Protein AF-A0A0J9S3D3-F1 (afdb_monomer)

Radius of gyration: 35.89 Å; Cα contacts (8 Å, |Δi|>4): 180; chains: 1; bounding box: 110×37×94 Å

InterPro domains:
  IPR008780 Plasmodium vivax Vir [PF05795] (4-243)

Sequence (245 aa):
MGFLQEIKDLFDFYEDFNEMKKEIVDDTYNSCFKYVDYLKQRIPVYYAWRDSCKVDDFACKRYIDDYMKYRPAGIVSELSYISVILTYPGNPCYSSVYDVFIDAKVQPKRNDDIYRRKMEKLAKENPRGNLLLTDMGDGLRESEFFIPGDHDVYWYRKGWGIYNRITHNITLPMLGIAGVFLILYAFYKFTPLGKMFKHTRAKVRRRIQPNINYDDIVLLYGSEESLASSSVDSSYNLSYASSLS

Foldseek 3Di:
DFPVVLVVLQVVLVVCQVVLLVVCQVPVQVSLVVCLVSLLPRLLSLQQEVVQLVDCVFPNVVVDPCSVVSNPVVSVVSHDLVVCLVCVVVGPSVVSSLVSNLVSQFAWHDTPVLVVVVLVVCCVVPVPDPSRPDDSRPPLCVDPNGDGGDPPSVVSCVVVVVSVCCSPPPPVVVVVVVVVVVVVVCCLPPPVVVLVVLLVVLVVVVVVDVDHDPVSVCSPPPDPPPDDDDDDDDDDDDDDDDDDD

Structure (mmCIF, N/CA/C/O backbone):
data_AF-A0A0J9S3D3-F1
#
_entry.id   AF-A0A0J9S3D3-F1
#
loop_
_atom_site.group_PDB
_atom_site.id
_atom_site.type_symbol
_atom_site.label_atom_id
_atom_site.label_alt_id
_atom_site.label_comp_id
_atom_site.label_asym_id
_atom_site.label_entity_id
_atom_site.label_seq_id
_atom_site.pdbx_PDB_ins_code
_atom_site.Cartn_x
_atom_site.Cartn_y
_atom_site.Cartn_z
_atom_site.occupancy
_atom_site.B_iso_or_equiv
_atom_site.auth_seq_id
_atom_site.auth_comp_id
_atom_site.auth_asym_id
_atom_site.auth_atom_id
_atom_site.pdbx_PDB_model_num
ATOM 1 N N . MET A 1 1 ? 18.277 2.544 -8.294 1.00 60.19 1 MET A N 1
ATOM 2 C CA . MET A 1 1 ? 18.064 1.158 -8.778 1.00 60.19 1 MET A CA 1
ATOM 3 C C . MET A 1 1 ? 18.177 1.119 -10.302 1.00 60.19 1 MET A C 1
ATOM 5 O O . MET A 1 1 ? 17.851 2.102 -10.958 1.00 60.19 1 MET A O 1
ATOM 9 N N . GLY A 1 2 ? 18.663 0.013 -10.878 1.00 72.81 2 GLY A N 1
ATOM 10 C CA . GLY A 1 2 ? 18.706 -0.174 -12.337 1.00 72.81 2 GLY A CA 1
ATOM 11 C C . GLY A 1 2 ? 17.395 -0.751 -12.889 1.00 72.81 2 GLY A C 1
ATOM 12 O O . GLY A 1 2 ? 16.669 -1.428 -12.169 1.00 72.81 2 GLY A O 1
ATOM 13 N N . PHE A 1 3 ? 17.104 -0.541 -14.177 1.00 79.06 3 PHE A N 1
ATOM 14 C CA . PHE A 1 3 ? 15.847 -0.966 -14.825 1.00 79.06 3 PHE A CA 1
ATOM 15 C C . PHE A 1 3 ? 15.508 -2.449 -14.655 1.00 79.06 3 PHE A C 1
ATOM 17 O O . PHE A 1 3 ? 14.391 -2.779 -14.273 1.00 79.06 3 PHE A O 1
ATOM 24 N N . LEU A 1 4 ? 16.469 -3.345 -14.908 1.00 81.69 4 LEU A N 1
ATOM 25 C CA . LEU A 1 4 ? 16.239 -4.788 -14.781 1.00 81.69 4 LEU A CA 1
ATOM 26 C C . LEU A 1 4 ? 15.848 -5.174 -13.353 1.00 81.69 4 LEU A C 1
ATOM 28 O O . LEU A 1 4 ? 15.007 -6.049 -13.169 1.00 81.69 4 LEU A O 1
ATOM 32 N N . GLN A 1 5 ? 16.432 -4.498 -12.360 1.00 86.69 5 GLN A N 1
ATOM 33 C CA . GLN A 1 5 ? 16.084 -4.716 -10.964 1.00 86.69 5 GLN A CA 1
ATOM 34 C C . GLN A 1 5 ? 14.649 -4.267 -10.695 1.00 86.69 5 GLN A C 1
ATOM 36 O O . GLN A 1 5 ? 13.895 -5.020 -10.106 1.00 86.69 5 GLN A O 1
ATOM 41 N N . GLU A 1 6 ? 14.233 -3.101 -11.184 1.00 86.88 6 GLU A N 1
ATOM 42 C CA . GLU A 1 6 ? 12.869 -2.604 -10.961 1.00 86.88 6 GLU A CA 1
ATOM 43 C C . GLU A 1 6 ? 11.798 -3.452 -11.647 1.00 86.88 6 GLU A C 1
ATOM 45 O O . GLU A 1 6 ? 10.743 -3.694 -11.071 1.00 86.88 6 GLU A O 1
ATOM 50 N N . ILE A 1 7 ? 12.060 -3.927 -12.866 1.00 86.62 7 ILE A N 1
ATOM 51 C CA . ILE A 1 7 ? 11.143 -4.837 -13.561 1.00 86.62 7 ILE A CA 1
ATOM 52 C C . ILE A 1 7 ? 11.060 -6.178 -12.830 1.00 86.62 7 ILE A C 1
ATOM 54 O O . ILE A 1 7 ? 9.963 -6.704 -12.653 1.00 86.62 7 ILE A O 1
ATOM 58 N N . LYS A 1 8 ? 12.195 -6.709 -12.360 1.00 89.88 8 LYS A N 1
ATOM 59 C CA . LYS A 1 8 ? 12.202 -7.901 -11.508 1.00 89.88 8 LYS A CA 1
ATOM 60 C C . LYS A 1 8 ? 11.382 -7.663 -10.241 1.00 89.88 8 LYS A C 1
ATOM 62 O O . LYS A 1 8 ? 10.492 -8.441 -9.939 1.00 89.88 8 LYS A O 1
ATOM 67 N N . ASP A 1 9 ? 11.633 -6.559 -9.550 1.00 91.62 9 ASP A N 1
ATOM 68 C CA . ASP A 1 9 ? 10.950 -6.191 -8.314 1.00 91.62 9 ASP A CA 1
ATOM 69 C C . ASP A 1 9 ? 9.434 -6.045 -8.511 1.00 91.62 9 ASP A C 1
ATOM 71 O O . ASP A 1 9 ? 8.659 -6.385 -7.618 1.00 91.62 9 ASP A O 1
ATOM 75 N N . LEU A 1 10 ? 9.009 -5.560 -9.681 1.00 91.62 10 LEU A N 1
ATOM 76 C CA . LEU A 1 10 ? 7.605 -5.481 -10.072 1.00 91.62 10 LEU A CA 1
ATOM 77 C C . LEU A 1 10 ? 6.983 -6.869 -10.265 1.00 91.62 10 LEU A C 1
ATOM 79 O O . LEU A 1 10 ? 5.864 -7.098 -9.811 1.00 91.62 10 LEU A O 1
ATOM 83 N N . PHE A 1 11 ? 7.679 -7.782 -10.944 1.00 91.12 11 PHE A N 1
ATOM 84 C CA . PHE A 1 11 ? 7.177 -9.138 -11.167 1.00 91.12 11 PHE A CA 1
ATOM 85 C C . PHE A 1 11 ? 7.168 -9.972 -9.888 1.00 91.12 11 PHE A C 1
ATOM 87 O O . PHE A 1 11 ? 6.136 -10.573 -9.600 1.00 91.12 11 PHE A O 1
ATOM 94 N N . ASP A 1 12 ? 8.236 -9.912 -9.087 1.00 93.44 12 ASP A N 1
ATOM 95 C CA . ASP A 1 12 ? 8.291 -10.518 -7.751 1.00 93.44 12 ASP A CA 1
ATOM 96 C C . ASP A 1 12 ? 7.095 -10.025 -6.910 1.00 93.44 12 ASP A C 1
ATOM 98 O O . ASP A 1 12 ? 6.395 -10.806 -6.273 1.00 93.44 12 ASP A O 1
ATOM 102 N N . PHE A 1 13 ? 6.787 -8.722 -6.974 1.00 94.19 13 PHE A N 1
ATOM 103 C CA . PHE A 1 13 ? 5.630 -8.162 -6.277 1.00 94.19 13 PHE A CA 1
ATOM 104 C C . PHE A 1 13 ? 4.299 -8.761 -6.740 1.00 94.19 13 PHE A C 1
ATOM 106 O O . PHE A 1 13 ? 3.437 -9.028 -5.906 1.00 94.19 13 PHE A O 1
ATOM 113 N N . TYR A 1 14 ? 4.101 -8.967 -8.044 1.00 93.06 14 TYR A N 1
ATOM 114 C CA . TYR A 1 14 ? 2.875 -9.580 -8.562 1.00 93.06 14 TYR A CA 1
ATOM 115 C C . TYR A 1 14 ? 2.738 -11.055 -8.187 1.00 93.06 14 TYR A C 1
ATOM 117 O O . TYR A 1 14 ? 1.621 -11.507 -7.921 1.00 93.06 14 TYR A O 1
ATOM 125 N N . GLU A 1 15 ? 3.846 -11.787 -8.154 1.00 93.56 15 GLU A N 1
ATOM 126 C CA . GLU A 1 15 ? 3.886 -13.187 -7.734 1.00 93.56 15 GLU A CA 1
ATOM 127 C C . GLU A 1 15 ? 3.505 -13.324 -6.254 1.00 93.56 15 GLU A C 1
ATOM 129 O O . GLU A 1 15 ? 2.530 -14.006 -5.922 1.00 93.56 15 GLU A O 1
ATOM 134 N N . ASP A 1 16 ? 4.177 -12.569 -5.386 1.00 94.94 16 ASP A N 1
ATOM 135 C CA . ASP A 1 16 ? 4.003 -12.641 -3.932 1.00 94.94 16 ASP A CA 1
ATOM 136 C C . ASP A 1 16 ? 2.678 -12.019 -3.451 1.00 94.94 16 ASP A C 1
ATOM 138 O O . ASP A 1 16 ? 2.228 -12.270 -2.327 1.00 94.94 16 ASP A O 1
ATOM 142 N N . PHE A 1 17 ? 2.031 -11.179 -4.272 1.00 94.38 17 PHE A N 1
ATOM 143 C CA . PHE A 1 17 ? 0.938 -10.306 -3.835 1.00 94.38 17 PHE A CA 1
ATOM 144 C C . PHE A 1 17 ? -0.208 -11.045 -3.150 1.00 94.38 17 PHE A C 1
ATOM 146 O O . PHE A 1 17 ? -0.710 -10.581 -2.130 1.00 94.38 17 PHE A O 1
ATOM 153 N N . ASN A 1 18 ? -0.670 -12.160 -3.725 1.00 93.81 18 ASN A N 1
ATOM 154 C CA . ASN A 1 18 ? -1.859 -12.849 -3.217 1.00 93.81 18 ASN A CA 1
ATOM 155 C C . ASN A 1 18 ? -1.583 -13.528 -1.871 1.00 93.81 18 ASN A C 1
ATOM 157 O O . ASN A 1 18 ? -2.442 -13.497 -0.990 1.00 93.81 18 ASN A O 1
ATOM 161 N N . GLU A 1 19 ? -0.396 -14.113 -1.712 1.00 95.25 19 GLU A N 1
ATOM 162 C CA . GLU A 1 19 ? 0.034 -14.738 -0.462 1.00 95.25 19 GLU A CA 1
ATOM 163 C C . GLU A 1 19 ? 0.243 -13.678 0.619 1.00 95.25 19 GLU A C 1
ATOM 165 O O . GLU A 1 19 ? -0.396 -13.735 1.669 1.00 95.25 19 GLU A O 1
ATOM 170 N N . MET A 1 20 ? 1.018 -12.635 0.311 1.00 94.94 20 MET A N 1
ATOM 171 C CA . MET A 1 20 ? 1.231 -11.498 1.206 1.00 94.94 20 MET A CA 1
ATOM 172 C C . MET A 1 20 ? -0.098 -10.851 1.620 1.00 94.94 20 MET A C 1
ATOM 174 O O . MET A 1 20 ? -0.323 -10.578 2.797 1.00 94.94 20 MET A O 1
ATOM 178 N N . LYS A 1 21 ? -1.006 -10.610 0.666 1.00 94.31 21 LYS A N 1
ATOM 179 C CA . LYS A 1 21 ? -2.331 -10.038 0.935 1.00 94.31 21 LYS A CA 1
ATOM 180 C C . LYS A 1 21 ? -3.114 -10.900 1.919 1.00 94.31 21 LYS A C 1
ATOM 182 O O . LYS A 1 21 ? -3.694 -10.352 2.852 1.00 94.31 21 LYS A O 1
ATOM 187 N N . LYS A 1 22 ? -3.136 -12.218 1.712 1.00 94.88 22 LYS A N 1
ATOM 188 C CA . LYS A 1 22 ? -3.826 -13.155 2.601 1.00 94.88 22 LYS A CA 1
ATOM 189 C C . LYS A 1 22 ? -3.270 -13.064 4.021 1.00 94.88 22 LYS A C 1
ATOM 191 O O . LYS A 1 22 ? -4.037 -12.855 4.951 1.00 94.88 22 LYS A O 1
ATOM 196 N N . GLU A 1 23 ? -1.950 -13.115 4.181 1.00 95.06 23 GLU A N 1
ATOM 197 C CA . GLU A 1 23 ? -1.320 -13.005 5.501 1.00 95.06 23 GLU A CA 1
ATOM 198 C C . GLU A 1 23 ? -1.572 -11.652 6.189 1.00 95.06 23 GLU A C 1
ATOM 200 O O . GLU A 1 23 ? -1.763 -11.588 7.405 1.00 95.06 23 GLU A O 1
ATOM 205 N N . ILE A 1 24 ? -1.587 -10.552 5.430 1.00 92.31 24 ILE A N 1
ATOM 206 C CA . ILE A 1 24 ? -1.889 -9.213 5.961 1.00 92.31 24 ILE A CA 1
ATOM 207 C C . ILE A 1 24 ? -3.345 -9.112 6.432 1.00 92.31 24 ILE A C 1
ATOM 209 O O . ILE A 1 24 ? -3.621 -8.448 7.435 1.00 92.31 24 ILE A O 1
ATOM 213 N N . VAL A 1 25 ? -4.280 -9.736 5.716 1.00 91.31 25 VAL A N 1
ATOM 214 C CA . VAL A 1 25 ? -5.696 -9.763 6.104 1.00 91.31 25 VAL A CA 1
ATOM 215 C C . VAL A 1 25 ? -5.910 -10.660 7.326 1.00 91.31 25 VAL A C 1
ATOM 217 O O . VAL A 1 25 ? -6.649 -10.267 8.228 1.00 91.31 25 VAL A O 1
ATOM 220 N N . ASP A 1 26 ? -5.230 -11.806 7.387 1.00 93.38 26 ASP A N 1
ATOM 221 C CA . ASP A 1 26 ? -5.351 -12.772 8.484 1.00 93.38 26 ASP A CA 1
ATOM 222 C C . ASP A 1 26 ? -4.763 -12.232 9.805 1.00 93.38 26 ASP A C 1
ATOM 224 O O . ASP A 1 26 ? -5.399 -12.342 10.855 1.00 93.38 26 ASP A O 1
ATOM 228 N N . ASP A 1 27 ? -3.581 -11.604 9.767 1.00 91.44 27 ASP A N 1
ATOM 229 C CA . ASP A 1 27 ? -2.927 -11.001 10.939 1.00 91.44 27 ASP A CA 1
ATOM 230 C C . ASP A 1 27 ? -2.258 -9.667 10.590 1.00 91.44 27 ASP A C 1
ATOM 232 O O . ASP A 1 27 ? -1.045 -9.555 10.413 1.00 91.44 27 ASP A O 1
ATOM 236 N N . THR A 1 28 ? -3.061 -8.607 10.515 1.00 88.75 28 THR A N 1
ATOM 237 C CA . THR A 1 28 ? -2.576 -7.275 10.124 1.00 88.75 28 THR A CA 1
ATOM 238 C C . THR A 1 28 ? -1.475 -6.733 11.037 1.00 88.75 28 THR A C 1
ATOM 240 O O . THR A 1 28 ? -0.590 -6.014 10.565 1.00 88.75 28 THR A O 1
ATOM 243 N N . TYR A 1 29 ? -1.501 -7.067 12.330 1.00 87.69 29 TYR A N 1
ATOM 244 C CA . TYR A 1 29 ? -0.554 -6.524 13.300 1.00 87.69 29 TYR A CA 1
ATOM 245 C C . TYR A 1 29 ? 0.851 -7.084 13.080 1.00 87.69 29 TYR A C 1
ATOM 247 O O . TYR A 1 29 ? 1.790 -6.310 12.871 1.00 87.69 29 TYR A O 1
ATOM 255 N N . ASN A 1 30 ? 0.997 -8.413 13.083 1.00 90.62 30 ASN A N 1
ATOM 256 C CA . ASN A 1 30 ? 2.304 -9.050 12.907 1.00 90.62 30 ASN A CA 1
ATOM 257 C C . ASN A 1 30 ? 2.787 -8.943 11.459 1.00 90.62 30 ASN A C 1
ATOM 259 O O . ASN A 1 30 ? 3.967 -8.667 11.219 1.00 90.62 30 ASN A O 1
ATOM 263 N N . SER A 1 31 ? 1.877 -9.070 10.491 1.00 92.38 31 SER A N 1
ATOM 264 C CA . SER A 1 31 ? 2.213 -8.955 9.071 1.00 92.38 31 SER A CA 1
ATOM 265 C C . SER A 1 31 ? 2.733 -7.569 8.708 1.00 92.38 31 SER A C 1
ATOM 267 O O . SER A 1 31 ? 3.586 -7.462 7.830 1.00 92.38 31 SER A O 1
ATOM 269 N N . CYS A 1 32 ? 2.315 -6.506 9.406 1.00 90.88 32 CYS A N 1
ATOM 270 C CA . CYS A 1 32 ? 2.909 -5.189 9.187 1.00 90.88 32 CYS A CA 1
ATOM 271 C C . CYS A 1 32 ? 4.423 -5.228 9.418 1.00 90.88 32 CYS A C 1
ATOM 273 O O . CYS A 1 32 ? 5.187 -4.871 8.526 1.00 90.88 32 CYS A O 1
ATOM 275 N N . PHE A 1 33 ? 4.874 -5.722 10.573 1.00 92.06 33 PHE A N 1
ATOM 276 C CA . PHE A 1 33 ? 6.305 -5.795 10.879 1.00 92.06 33 PHE A CA 1
ATOM 277 C C . PHE A 1 33 ? 7.050 -6.774 9.969 1.00 92.06 33 PHE A C 1
ATOM 279 O O . PHE A 1 33 ? 8.185 -6.498 9.592 1.00 92.06 33 PHE A O 1
ATOM 286 N N . LYS A 1 34 ? 6.406 -7.880 9.575 1.00 95.00 34 LYS A N 1
ATOM 287 C CA . LYS A 1 34 ? 6.974 -8.853 8.630 1.00 95.00 34 LYS A CA 1
ATOM 288 C C . LYS A 1 34 ? 7.232 -8.234 7.253 1.00 95.00 34 LYS A C 1
ATOM 290 O O . LYS A 1 34 ? 8.286 -8.468 6.669 1.00 95.00 34 LYS A O 1
ATOM 295 N N . TYR A 1 35 ? 6.284 -7.452 6.735 1.00 94.31 35 TYR A N 1
ATOM 296 C CA . TYR A 1 35 ? 6.304 -6.979 5.348 1.00 94.31 35 TYR A CA 1
ATOM 297 C C . TYR A 1 35 ? 6.710 -5.515 5.176 1.00 94.31 35 TYR A C 1
ATOM 299 O O . TYR A 1 35 ? 6.904 -5.094 4.041 1.00 94.31 35 TYR A O 1
ATOM 307 N N . VAL A 1 36 ? 6.868 -4.716 6.236 1.00 92.56 36 VAL A N 1
ATOM 308 C CA . VAL A 1 36 ? 7.115 -3.265 6.114 1.00 92.56 36 VAL A CA 1
ATOM 309 C C . VAL A 1 36 ? 8.295 -2.925 5.202 1.00 92.56 36 VAL A C 1
ATOM 311 O O . VAL A 1 36 ? 8.173 -2.041 4.356 1.00 92.56 36 VAL A O 1
ATOM 314 N N . ASP A 1 37 ? 9.412 -3.641 5.318 1.00 94.19 37 ASP A N 1
ATOM 315 C CA . ASP A 1 37 ? 10.599 -3.366 4.506 1.00 94.19 37 ASP A CA 1
ATOM 316 C C . ASP A 1 37 ? 10.443 -3.854 3.064 1.00 94.19 37 ASP A C 1
ATOM 318 O O . ASP A 1 37 ? 10.872 -3.173 2.132 1.00 94.19 37 ASP A O 1
ATOM 322 N N . TYR A 1 38 ? 9.731 -4.964 2.864 1.00 93.62 38 TYR A N 1
ATOM 323 C CA . TYR A 1 38 ? 9.327 -5.422 1.537 1.00 93.62 38 TYR A CA 1
ATOM 324 C C . TYR A 1 38 ? 8.412 -4.389 0.855 1.00 93.62 38 TYR A C 1
ATOM 326 O O . TYR A 1 38 ? 8.672 -3.952 -0.266 1.00 93.62 38 TYR A O 1
ATOM 334 N N . LEU A 1 39 ? 7.385 -3.905 1.557 1.00 93.25 39 LEU A N 1
ATOM 335 C CA . LEU A 1 39 ? 6.437 -2.909 1.054 1.00 93.25 39 LEU A CA 1
ATOM 336 C C . LEU A 1 39 ? 7.116 -1.573 0.730 1.00 93.25 39 LEU A C 1
ATOM 338 O O . LEU A 1 39 ? 6.813 -0.985 -0.310 1.00 93.25 39 LEU A O 1
ATOM 342 N N . LYS A 1 40 ? 8.068 -1.120 1.560 1.00 92.62 40 LYS A N 1
ATOM 343 C CA . LYS A 1 40 ? 8.897 0.073 1.292 1.00 92.62 40 LYS A CA 1
ATOM 344 C C . LYS A 1 40 ? 9.608 -0.003 -0.055 1.00 92.62 40 LYS A C 1
ATOM 346 O O . LYS A 1 40 ? 9.740 1.018 -0.720 1.00 92.62 40 LYS A O 1
ATOM 351 N N . GLN A 1 41 ? 10.060 -1.190 -0.452 1.00 91.44 41 GLN A N 1
ATOM 352 C CA . GLN A 1 41 ? 10.771 -1.388 -1.713 1.00 91.44 41 GLN A CA 1
ATOM 353 C C . GLN A 1 41 ? 9.809 -1.576 -2.890 1.00 91.44 41 GLN A C 1
ATOM 355 O O . GLN A 1 41 ? 9.988 -0.954 -3.935 1.00 91.44 41 GLN A O 1
ATOM 360 N N . ARG A 1 42 ? 8.770 -2.405 -2.734 1.00 92.94 42 ARG A N 1
ATOM 361 C CA . ARG A 1 42 ? 7.914 -2.828 -3.855 1.00 92.94 42 ARG A CA 1
ATOM 362 C C . ARG A 1 42 ? 6.796 -1.850 -4.210 1.00 92.94 42 ARG A C 1
ATOM 364 O O . ARG A 1 42 ? 6.498 -1.670 -5.390 1.00 92.94 42 ARG A O 1
ATOM 371 N N . ILE A 1 43 ? 6.173 -1.192 -3.226 1.00 92.56 43 ILE A N 1
ATOM 372 C CA . ILE A 1 43 ? 5.046 -0.276 -3.484 1.00 92.56 43 ILE A CA 1
ATOM 373 C C . ILE A 1 43 ? 5.453 0.882 -4.416 1.00 92.56 43 ILE A C 1
ATOM 375 O O . ILE A 1 43 ? 4.712 1.145 -5.370 1.00 92.56 43 ILE A O 1
ATOM 379 N N . PRO A 1 44 ? 6.598 1.567 -4.209 1.00 92.12 44 PRO A N 1
ATOM 380 C CA . PRO A 1 44 ? 7.055 2.608 -5.129 1.00 92.12 44 PRO A CA 1
ATOM 381 C C . PRO A 1 44 ? 7.216 2.114 -6.565 1.00 92.12 44 PRO A C 1
ATOM 383 O O . PRO A 1 44 ? 6.733 2.759 -7.496 1.00 92.12 44 PRO A O 1
ATOM 386 N N . VAL A 1 45 ? 7.824 0.937 -6.736 1.00 92.19 45 VAL A N 1
ATOM 387 C CA . VAL A 1 45 ? 8.034 0.309 -8.046 1.00 92.19 45 VAL A CA 1
ATOM 388 C C . VAL A 1 45 ? 6.694 0.045 -8.732 1.00 92.19 45 VAL A C 1
ATOM 390 O O . VAL A 1 45 ? 6.515 0.445 -9.883 1.00 92.19 45 VAL 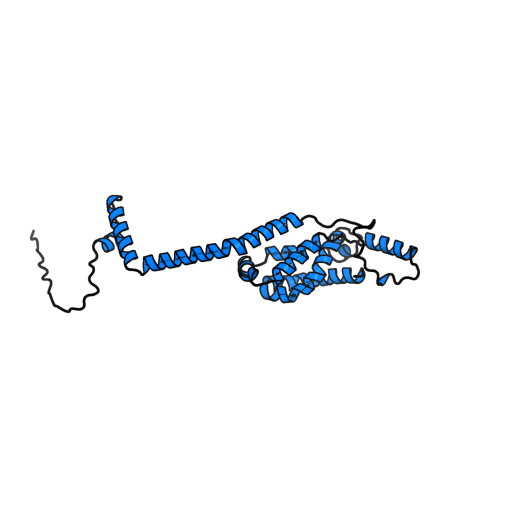A O 1
ATOM 393 N N . TYR A 1 46 ? 5.716 -0.524 -8.019 1.00 92.88 46 TYR A N 1
ATOM 394 C CA . TYR A 1 46 ? 4.369 -0.729 -8.557 1.00 92.88 46 TYR A CA 1
ATOM 395 C C . TYR A 1 46 ? 3.750 0.581 -9.066 1.00 92.88 46 TYR A C 1
ATOM 397 O O . TYR A 1 46 ? 3.318 0.654 -10.214 1.00 92.88 46 TYR A O 1
ATOM 405 N N . TYR A 1 47 ? 3.715 1.645 -8.259 1.00 91.12 47 TYR A N 1
ATOM 406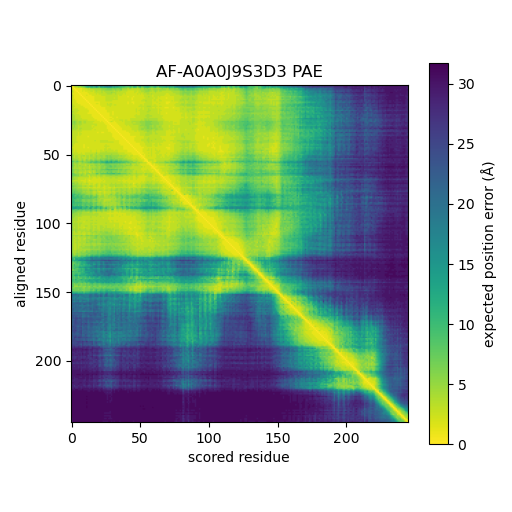 C CA . TYR A 1 47 ? 3.054 2.896 -8.665 1.00 91.12 47 TYR A CA 1
ATOM 407 C C . TYR A 1 47 ? 3.781 3.645 -9.786 1.00 91.12 47 TYR A C 1
ATOM 409 O O . TYR A 1 47 ? 3.111 4.300 -10.599 1.00 91.12 47 TYR A O 1
ATOM 417 N N . ALA A 1 48 ? 5.108 3.527 -9.846 1.00 90.75 48 ALA A N 1
ATOM 418 C CA . ALA A 1 48 ? 5.926 4.078 -10.918 1.00 90.75 48 ALA A CA 1
ATOM 419 C C . ALA A 1 48 ? 5.688 3.349 -12.249 1.00 90.75 48 ALA A C 1
ATOM 421 O O . ALA A 1 48 ? 5.548 4.009 -13.279 1.00 90.75 48 ALA A O 1
ATOM 422 N N . TRP A 1 49 ? 5.595 2.014 -12.234 1.00 90.88 49 TRP A N 1
ATOM 423 C CA . TRP A 1 49 ? 5.533 1.191 -13.446 1.00 90.88 49 TRP A CA 1
ATOM 424 C C . TRP A 1 49 ? 4.127 0.776 -13.885 1.00 90.88 49 TRP A C 1
ATOM 426 O O . TRP A 1 49 ? 3.954 0.473 -15.063 1.00 90.88 49 TRP A O 1
ATOM 436 N N . ARG A 1 50 ? 3.103 0.775 -13.018 1.00 90.38 50 ARG A N 1
ATOM 437 C CA . ARG A 1 50 ? 1.778 0.194 -13.346 1.00 90.38 50 ARG A CA 1
ATOM 438 C C . ARG A 1 50 ? 1.164 0.724 -14.645 1.00 90.38 50 ARG A C 1
ATOM 440 O O . ARG A 1 50 ? 0.437 0.013 -15.323 1.00 90.38 50 ARG A O 1
ATOM 447 N N . ASP A 1 51 ? 1.405 1.995 -14.975 1.00 89.19 51 ASP A N 1
ATOM 448 C CA . ASP A 1 51 ? 0.779 2.627 -16.137 1.00 89.19 51 ASP A CA 1
ATOM 449 C C . ASP A 1 51 ? 1.432 2.153 -17.447 1.00 89.19 51 ASP A C 1
ATOM 451 O O . ASP A 1 51 ? 0.785 2.195 -18.491 1.00 89.19 51 ASP A O 1
ATOM 455 N N . SER A 1 52 ? 2.656 1.606 -17.388 1.00 88.62 52 SER A N 1
ATOM 456 C CA . SER A 1 52 ? 3.286 0.910 -18.517 1.00 88.62 52 SER A CA 1
ATOM 457 C C . SER A 1 52 ? 2.529 -0.364 -18.910 1.00 88.62 52 SER A C 1
ATOM 459 O O . SER A 1 52 ? 2.481 -0.719 -20.082 1.00 88.62 52 SER A O 1
ATOM 461 N N . CYS A 1 53 ? 1.839 -0.998 -17.959 1.00 88.81 53 CYS A N 1
ATOM 462 C CA . CYS A 1 53 ? 1.042 -2.203 -18.179 1.00 88.81 53 CYS A CA 1
ATOM 463 C C . CYS A 1 53 ? -0.262 -1.929 -18.951 1.00 88.81 53 CYS A C 1
ATOM 465 O O . CYS A 1 53 ? -1.053 -2.841 -19.148 1.00 88.81 53 CYS A O 1
ATOM 467 N N . LYS A 1 54 ? -0.528 -0.681 -19.365 1.00 89.31 54 LYS A N 1
ATOM 468 C CA . LYS A 1 54 ? -1.670 -0.313 -20.222 1.00 89.31 54 LYS A CA 1
ATOM 469 C C . LYS A 1 54 ? -1.348 -0.367 -21.716 1.00 89.31 54 LYS A C 1
ATOM 471 O O . LYS A 1 54 ? -2.271 -0.312 -22.518 1.00 89.31 54 LYS A O 1
ATOM 476 N N . VAL A 1 55 ? -0.067 -0.383 -22.079 1.00 88.31 55 VAL A N 1
ATOM 477 C CA . VAL A 1 55 ? 0.396 -0.236 -23.463 1.00 88.31 55 VAL A CA 1
ATOM 478 C C . VAL A 1 55 ? 0.882 -1.589 -23.966 1.00 88.31 55 VAL A C 1
ATOM 480 O O . VAL A 1 55 ? 1.805 -2.151 -23.384 1.00 88.31 55 VAL A O 1
ATOM 483 N N . ASP A 1 56 ? 0.287 -2.089 -25.050 1.00 83.44 56 ASP A N 1
ATOM 484 C CA . ASP A 1 56 ? 0.517 -3.455 -25.555 1.00 83.44 56 ASP A CA 1
ATOM 485 C C . ASP A 1 56 ? 1.984 -3.751 -25.907 1.00 83.44 56 ASP A C 1
ATOM 487 O O . ASP A 1 56 ? 2.471 -4.864 -25.702 1.00 83.44 56 ASP A O 1
ATOM 491 N N . ASP A 1 57 ? 2.730 -2.743 -26.361 1.00 85.44 57 ASP A N 1
ATOM 492 C CA . ASP A 1 57 ? 4.124 -2.917 -26.774 1.00 85.44 57 ASP A CA 1
ATOM 493 C C . ASP A 1 57 ? 5.123 -2.997 -25.610 1.00 85.44 57 ASP A C 1
ATOM 495 O O . ASP A 1 57 ? 6.269 -3.414 -25.820 1.00 85.44 57 ASP A O 1
ATOM 499 N N . PHE A 1 58 ? 4.724 -2.614 -24.394 1.00 87.94 58 PHE A N 1
ATOM 500 C CA . PHE A 1 58 ? 5.612 -2.518 -23.232 1.00 87.94 58 PHE A CA 1
ATOM 501 C C . PHE A 1 58 ? 5.759 -3.845 -22.491 1.00 87.94 58 PHE A C 1
ATOM 503 O O . PHE A 1 58 ? 4.839 -4.665 -22.451 1.00 87.94 58 PHE A O 1
ATOM 510 N N . ALA A 1 59 ? 6.922 -4.056 -21.865 1.00 84.38 59 ALA A N 1
ATOM 511 C CA . ALA A 1 59 ? 7.250 -5.316 -21.208 1.00 84.38 59 ALA A CA 1
ATOM 512 C C . ALA A 1 59 ? 6.206 -5.714 -20.160 1.00 84.38 59 ALA A C 1
ATOM 514 O O . ALA A 1 59 ? 5.823 -6.877 -20.116 1.00 84.38 59 ALA A O 1
ATOM 515 N N . CYS A 1 60 ? 5.690 -4.770 -19.365 1.00 86.00 60 CYS A N 1
ATOM 516 C CA . CYS A 1 60 ? 4.716 -5.111 -18.329 1.00 86.00 60 CYS A CA 1
ATOM 517 C C . CYS A 1 60 ? 3.440 -5.751 -18.903 1.00 86.00 60 CYS A C 1
ATOM 519 O O . CYS A 1 60 ? 3.019 -6.801 -18.422 1.00 86.00 60 CYS A O 1
ATOM 521 N N . LYS A 1 61 ? 2.846 -5.160 -19.950 1.00 89.62 61 LYS A N 1
ATOM 522 C CA . LYS A 1 61 ? 1.586 -5.655 -20.527 1.00 89.62 61 LYS A CA 1
ATOM 523 C C . LYS A 1 61 ? 1.742 -7.036 -21.168 1.00 89.62 61 LYS A C 1
ATOM 525 O O . LYS A 1 61 ? 0.803 -7.820 -21.146 1.00 89.62 61 LYS A O 1
ATOM 530 N N . ARG A 1 62 ? 2.936 -7.365 -21.677 1.00 87.12 62 ARG A N 1
ATOM 531 C CA . ARG A 1 62 ? 3.235 -8.688 -22.256 1.00 87.12 62 ARG A CA 1
ATOM 532 C C . ARG A 1 62 ? 3.144 -9.832 -21.250 1.00 87.12 62 ARG A C 1
ATOM 534 O O . ARG A 1 62 ? 2.865 -10.954 -21.655 1.00 87.12 62 ARG A O 1
ATOM 541 N N . TYR A 1 63 ? 3.425 -9.563 -19.975 1.00 84.69 63 TYR A N 1
ATOM 542 C CA . TYR A 1 63 ? 3.471 -10.593 -18.933 1.00 84.69 63 TYR A CA 1
ATOM 543 C C . TYR A 1 63 ? 2.326 -10.480 -17.923 1.00 84.69 63 TYR A C 1
ATOM 545 O O . TYR A 1 63 ? 2.004 -11.465 -17.264 1.00 84.69 63 TYR A O 1
ATOM 553 N N . ILE A 1 64 ? 1.712 -9.302 -17.785 1.00 87.94 64 ILE A N 1
ATOM 554 C CA . ILE A 1 64 ? 0.701 -9.017 -16.765 1.00 87.94 64 ILE A CA 1
ATOM 555 C C . ILE A 1 64 ? -0.529 -8.399 -17.422 1.00 87.94 64 ILE A C 1
ATOM 557 O O . ILE A 1 64 ? -0.533 -7.229 -17.811 1.00 87.94 64 ILE A O 1
ATOM 561 N N . ASP A 1 65 ? -1.601 -9.185 -17.492 1.00 83.06 65 ASP A N 1
ATOM 562 C CA . ASP A 1 65 ? -2.845 -8.757 -18.126 1.00 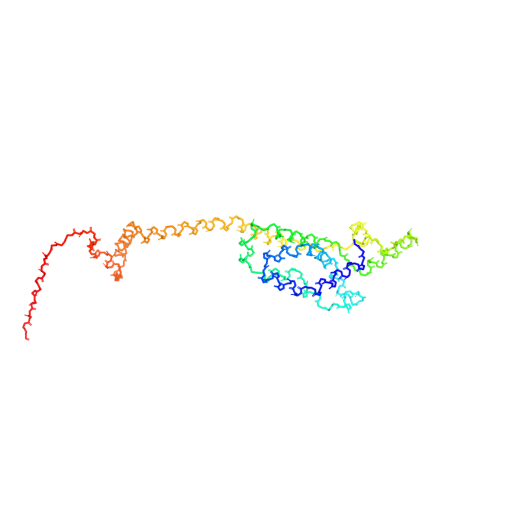83.06 65 ASP A CA 1
ATOM 563 C C . ASP A 1 65 ? -3.723 -7.890 -17.221 1.00 83.06 65 ASP A C 1
ATOM 565 O O . ASP A 1 65 ? -4.118 -6.793 -17.621 1.00 83.06 65 ASP A O 1
ATOM 569 N N . ASP A 1 66 ? -4.003 -8.356 -16.001 1.00 89.06 66 ASP A N 1
ATOM 570 C CA . ASP A 1 66 ? -4.824 -7.646 -15.013 1.00 89.06 66 ASP A CA 1
ATOM 571 C C . ASP A 1 66 ? -3.956 -7.076 -13.886 1.00 89.06 66 ASP A C 1
ATOM 573 O O . ASP A 1 66 ? -3.982 -7.523 -12.739 1.00 89.06 66 ASP A O 1
ATOM 577 N N . TYR A 1 67 ? -3.158 -6.061 -14.219 1.00 87.56 67 TYR A N 1
ATOM 578 C CA . TYR A 1 67 ? -2.284 -5.393 -13.249 1.00 87.56 67 TYR A CA 1
ATOM 579 C C . TYR A 1 67 ? -3.068 -4.705 -12.113 1.00 87.56 67 TYR A C 1
ATOM 581 O O . TYR A 1 67 ? -2.532 -4.493 -11.025 1.00 87.56 67 TYR A O 1
ATOM 589 N N . MET A 1 68 ? -4.344 -4.358 -12.332 1.00 88.69 68 MET A N 1
ATOM 590 C CA . MET A 1 68 ? -5.172 -3.669 -11.336 1.00 88.69 68 MET A CA 1
ATOM 591 C C . MET A 1 68 ? -5.569 -4.574 -10.171 1.00 88.69 68 MET A C 1
ATOM 593 O O . MET A 1 68 ? -5.734 -4.069 -9.056 1.00 88.69 68 MET A O 1
ATOM 597 N N . LYS A 1 69 ? -5.664 -5.890 -10.396 1.00 91.62 69 LYS A N 1
ATOM 598 C CA . LYS A 1 69 ? -5.866 -6.895 -9.340 1.00 91.62 69 LYS A CA 1
ATOM 599 C C . LYS A 1 69 ? -4.823 -6.796 -8.225 1.00 91.62 69 LYS A C 1
ATOM 601 O O . LYS A 1 69 ? -5.135 -7.040 -7.062 1.00 91.62 69 LYS A O 1
ATOM 606 N N . TYR A 1 70 ? -3.607 -6.393 -8.575 1.00 91.50 70 TYR A N 1
ATOM 607 C CA . TYR A 1 70 ? -2.454 -6.329 -7.680 1.00 91.50 70 TYR A CA 1
ATOM 608 C C . TYR A 1 70 ? -2.273 -4.962 -7.018 1.00 91.50 70 TYR A C 1
ATOM 610 O O . TYR A 1 70 ? -1.218 -4.649 -6.470 1.00 91.50 70 TYR A O 1
ATOM 618 N N . ARG A 1 71 ? -3.293 -4.099 -7.077 1.00 89.56 71 ARG A N 1
ATOM 619 C CA . ARG A 1 71 ? -3.223 -2.760 -6.498 1.00 89.56 71 ARG A CA 1
ATOM 620 C C . ARG A 1 71 ? -3.032 -2.858 -4.976 1.00 89.56 71 ARG A C 1
ATOM 622 O O . ARG A 1 71 ? -3.972 -3.264 -4.290 1.00 89.56 71 ARG A O 1
ATOM 629 N N . PRO A 1 72 ? -1.917 -2.350 -4.405 1.00 88.12 72 PRO A N 1
ATOM 630 C CA . PRO A 1 72 ? -1.667 -2.447 -2.964 1.00 88.12 72 PRO A CA 1
ATOM 631 C C . PRO A 1 72 ? -2.755 -1.753 -2.127 1.00 88.12 72 PRO A C 1
ATOM 633 O O . PRO A 1 72 ? -3.108 -2.195 -1.040 1.00 88.12 72 PRO A O 1
ATOM 636 N N . ALA A 1 73 ? -3.361 -0.691 -2.670 1.00 81.62 73 ALA A N 1
ATOM 637 C CA . ALA A 1 73 ? -4.461 0.024 -2.024 1.00 81.62 73 ALA A CA 1
ATOM 638 C C . ALA A 1 73 ? -5.742 -0.821 -1.869 1.00 81.62 73 ALA A C 1
ATOM 640 O O . ALA A 1 73 ? -6.571 -0.492 -1.025 1.00 81.62 73 ALA A O 1
ATOM 641 N N . GLY A 1 74 ? -5.902 -1.893 -2.653 1.00 81.75 74 GLY A N 1
ATOM 642 C CA . GLY A 1 74 ? -7.025 -2.824 -2.533 1.00 81.75 74 GLY A CA 1
ATOM 643 C C . GLY A 1 74 ? -6.983 -3.667 -1.257 1.00 81.75 74 GLY A C 1
ATOM 644 O O . GLY A 1 74 ? -8.025 -4.116 -0.797 1.00 81.75 74 GLY A O 1
ATOM 645 N N . ILE A 1 75 ? -5.813 -3.826 -0.627 1.00 86.12 75 ILE A N 1
ATOM 646 C CA . ILE A 1 75 ? -5.691 -4.555 0.645 1.00 86.12 75 ILE A CA 1
ATOM 647 C C . ILE A 1 75 ? -6.464 -3.823 1.749 1.00 86.12 75 ILE A C 1
ATOM 649 O O . ILE A 1 75 ? -7.146 -4.449 2.550 1.00 86.12 75 ILE A O 1
ATOM 653 N N . VAL A 1 76 ? -6.423 -2.485 1.748 1.00 79.19 76 VAL A N 1
ATOM 654 C CA . VAL A 1 76 ? -7.016 -1.642 2.799 1.00 79.19 76 VAL A CA 1
ATOM 655 C C . VAL A 1 76 ? -8.517 -1.891 2.971 1.00 79.19 76 VAL A C 1
ATOM 657 O O . VAL A 1 76 ? -9.005 -1.851 4.096 1.00 79.19 76 VAL A O 1
ATOM 660 N N . SER A 1 77 ? -9.250 -2.169 1.888 1.00 76.19 77 SER A N 1
ATOM 661 C CA . SER A 1 77 ? -10.692 -2.453 1.956 1.00 76.19 77 SER A CA 1
ATOM 662 C C . SER A 1 77 ? -11.038 -3.808 2.572 1.00 76.19 77 SER A C 1
ATOM 664 O O . SER A 1 77 ? -12.185 -4.008 2.957 1.00 76.19 77 SER A O 1
ATOM 666 N N . GLU A 1 78 ? -10.078 -4.726 2.662 1.00 83.12 78 GLU A N 1
ATOM 667 C CA . GLU A 1 78 ? -10.277 -6.079 3.199 1.00 83.12 78 GLU A CA 1
ATOM 668 C C . GLU A 1 78 ? -9.769 -6.223 4.638 1.00 83.12 78 GLU A C 1
ATOM 670 O O . GLU A 1 78 ? -10.057 -7.215 5.302 1.00 83.12 78 GLU A O 1
ATOM 675 N N . LEU A 1 79 ? -9.049 -5.221 5.151 1.00 83.19 79 LEU A N 1
ATOM 676 C CA . LEU A 1 79 ? -8.575 -5.225 6.529 1.00 83.19 79 LEU A CA 1
ATOM 677 C C . LEU A 1 79 ? -9.738 -5.092 7.517 1.00 83.19 79 LEU A C 1
ATOM 679 O O . LEU A 1 79 ? -10.660 -4.291 7.340 1.00 83.19 79 LEU A O 1
ATOM 683 N N . SER A 1 80 ? -9.640 -5.810 8.636 1.00 81.38 80 SER A N 1
ATOM 684 C CA . SER A 1 80 ? -10.576 -5.650 9.747 1.00 81.38 80 SER A CA 1
ATOM 685 C C . SER A 1 80 ? -10.427 -4.258 10.380 1.00 81.38 80 SER A C 1
ATOM 687 O O . SER A 1 80 ? -9.529 -4.024 11.194 1.00 81.38 80 SER A O 1
ATOM 689 N N . TYR A 1 81 ? -11.383 -3.371 10.097 1.00 72.25 81 TYR A N 1
ATOM 69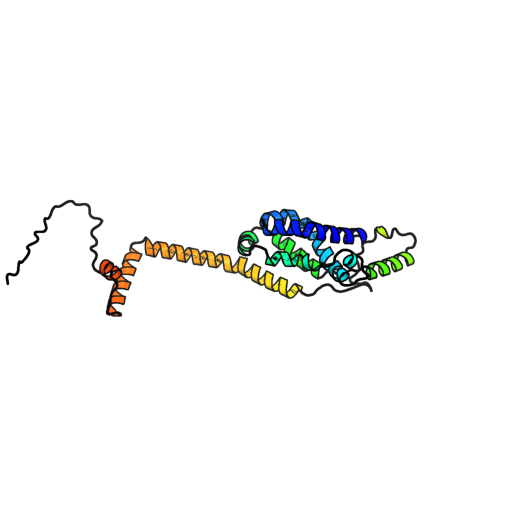0 C CA . TYR A 1 81 ? -11.447 -2.003 10.626 1.00 72.25 81 TYR A CA 1
ATOM 691 C C . TYR A 1 81 ? -11.249 -1.921 12.149 1.00 72.25 81 TYR A C 1
ATOM 693 O O . TYR A 1 81 ? -10.478 -1.098 12.632 1.00 72.25 81 TYR A O 1
ATOM 701 N N . ILE A 1 82 ? -11.897 -2.810 12.912 1.00 69.62 82 ILE A N 1
ATOM 702 C CA . ILE A 1 82 ? -11.832 -2.815 14.383 1.00 69.62 82 ILE A CA 1
ATOM 703 C C . ILE A 1 82 ? -10.411 -3.131 14.870 1.00 69.62 82 ILE A C 1
ATOM 705 O O . ILE A 1 82 ? -9.861 -2.394 15.685 1.00 69.62 82 ILE A O 1
ATOM 709 N N . SER A 1 83 ? -9.813 -4.206 14.349 1.00 73.75 83 SER A N 1
ATOM 710 C CA . SER A 1 83 ? -8.444 -4.625 14.687 1.00 73.75 83 SER A CA 1
ATOM 711 C C . SER A 1 83 ? -7.418 -3.522 14.412 1.00 73.75 83 SER A C 1
ATOM 713 O O . SER A 1 83 ? -6.619 -3.181 15.291 1.00 73.75 83 SER A O 1
ATOM 715 N N . VAL A 1 84 ? -7.486 -2.894 13.230 1.00 74.94 84 VAL A N 1
ATOM 716 C CA . VAL A 1 84 ? -6.571 -1.800 12.880 1.00 74.94 84 VAL A CA 1
ATOM 717 C C . VAL A 1 84 ? -6.770 -0.622 13.831 1.00 74.94 84 VAL A C 1
ATOM 719 O O . VAL A 1 84 ? -5.782 -0.115 14.342 1.00 74.94 84 VAL A O 1
ATOM 722 N N . ILE A 1 85 ? -8.007 -0.224 14.157 1.00 69.88 85 ILE A N 1
ATOM 723 C CA . ILE A 1 85 ? -8.271 0.897 15.083 1.00 69.88 85 ILE A CA 1
ATOM 724 C C . ILE A 1 85 ? -7.681 0.654 16.462 1.00 69.88 85 ILE A C 1
ATOM 726 O O . ILE A 1 85 ? -7.030 1.541 17.012 1.00 69.88 85 ILE A O 1
ATOM 730 N N . LEU A 1 86 ? -7.927 -0.528 17.023 1.00 70.62 86 LEU A N 1
ATOM 731 C CA . LEU A 1 86 ? -7.509 -0.850 18.383 1.00 70.62 86 LEU A CA 1
ATOM 732 C C . LEU A 1 86 ? -5.988 -0.926 18.505 1.00 70.62 86 LEU A C 1
ATOM 734 O O . LEU A 1 86 ? -5.433 -0.524 19.525 1.00 70.62 86 LEU A O 1
ATOM 738 N N . THR A 1 87 ? -5.313 -1.411 17.465 1.00 76.19 87 THR A N 1
ATOM 739 C CA . THR A 1 87 ? -3.857 -1.588 17.475 1.00 76.19 87 THR A CA 1
ATOM 740 C C . THR A 1 87 ? -3.090 -0.366 16.970 1.00 76.19 87 THR A C 1
ATOM 742 O O . THR A 1 87 ? -1.886 -0.272 17.201 1.00 76.19 87 THR A O 1
ATOM 745 N N . TYR A 1 88 ? -3.763 0.599 16.334 1.00 70.31 88 TYR A N 1
ATOM 746 C CA . TYR A 1 88 ? -3.119 1.744 15.691 1.00 70.31 88 TYR A CA 1
ATOM 747 C C . TYR A 1 88 ? -2.283 2.631 16.624 1.00 70.31 88 TYR A C 1
ATOM 749 O O . TYR A 1 88 ? -1.127 2.889 16.290 1.00 70.31 88 TYR A O 1
ATOM 757 N N . PRO A 1 89 ? -2.784 3.082 17.794 1.00 70.25 89 PRO A N 1
ATOM 758 C CA . PRO A 1 89 ? -2.011 3.967 18.670 1.00 70.25 89 PRO A CA 1
ATOM 759 C C . PRO A 1 89 ? -0.718 3.327 19.197 1.00 70.25 89 PRO A C 1
ATOM 761 O O . PRO A 1 89 ? 0.219 4.035 19.552 1.00 70.25 89 PRO A O 1
ATOM 764 N N . GLY A 1 90 ? -0.667 1.992 19.253 1.00 68.06 90 GLY A N 1
ATOM 765 C CA . GLY A 1 90 ? 0.483 1.228 19.733 1.00 68.06 90 GLY A CA 1
ATOM 766 C C . GLY A 1 90 ? 1.378 0.660 18.631 1.00 68.06 90 GLY A C 1
ATOM 767 O O . GLY A 1 90 ? 2.302 -0.082 18.957 1.00 68.06 90 GLY A O 1
ATOM 768 N N . ASN A 1 91 ? 1.115 0.949 17.349 1.00 76.81 91 ASN A N 1
ATOM 769 C CA . ASN A 1 91 ? 1.841 0.332 16.240 1.00 76.81 91 ASN A CA 1
ATOM 770 C C . ASN A 1 91 ? 2.443 1.372 15.266 1.00 76.81 91 ASN A C 1
ATOM 772 O O . ASN A 1 91 ? 1.750 1.845 14.360 1.00 76.81 91 ASN A O 1
ATOM 776 N N . PRO A 1 92 ? 3.751 1.688 15.378 1.00 83.19 92 PRO A N 1
ATOM 777 C CA . PRO A 1 92 ? 4.423 2.630 14.477 1.00 83.19 92 PRO A CA 1
ATOM 778 C C . PRO A 1 92 ? 4.569 2.106 13.037 1.00 83.19 92 PRO A C 1
ATOM 780 O O . PRO A 1 92 ? 4.846 2.877 12.115 1.00 83.19 92 PRO A O 1
ATOM 783 N N . CYS A 1 93 ? 4.377 0.803 12.812 1.00 87.88 93 CYS A N 1
ATOM 784 C CA . CYS A 1 93 ? 4.473 0.217 11.482 1.00 87.88 93 CYS A CA 1
ATOM 785 C C . CYS A 1 93 ? 3.364 0.730 10.552 1.00 87.88 93 CYS A C 1
ATOM 787 O O . CYS A 1 93 ? 3.639 1.040 9.394 1.00 87.88 93 CYS A O 1
ATOM 789 N N . TYR A 1 94 ? 2.134 0.909 11.048 1.00 83.19 94 TYR A N 1
ATOM 790 C CA . TYR A 1 94 ? 1.025 1.363 10.202 1.00 83.19 94 TYR A CA 1
ATOM 791 C C . TYR A 1 94 ? 1.249 2.762 9.632 1.00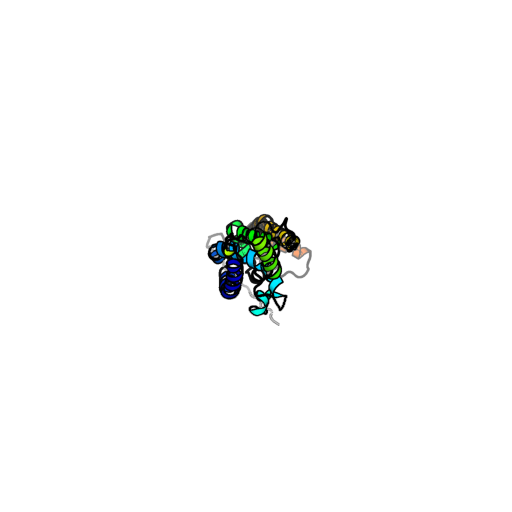 83.19 94 TYR A C 1
ATOM 793 O O . TYR A 1 94 ? 0.953 2.990 8.460 1.00 83.19 94 TYR A O 1
ATOM 801 N N . SER A 1 95 ? 1.799 3.689 10.425 1.00 80.94 95 SER A N 1
ATOM 802 C CA . SER A 1 95 ? 2.181 5.010 9.917 1.00 80.94 95 SER A CA 1
ATOM 803 C C . SER A 1 95 ? 3.291 4.906 8.877 1.00 80.94 95 SER A C 1
ATOM 805 O O . SER A 1 95 ? 3.190 5.536 7.833 1.00 80.94 95 SER A O 1
ATOM 807 N N . SER A 1 96 ? 4.292 4.044 9.099 1.00 86.25 96 SER A N 1
ATOM 808 C CA . SER A 1 96 ? 5.374 3.852 8.126 1.00 86.25 96 SER A CA 1
ATOM 809 C C . SER A 1 96 ? 4.864 3.299 6.798 1.00 86.25 96 SER A C 1
ATOM 811 O O . SER A 1 96 ? 5.258 3.795 5.747 1.00 86.25 96 SER A O 1
ATOM 813 N N . VAL A 1 97 ? 3.991 2.289 6.826 1.00 86.94 97 VAL A N 1
ATOM 814 C CA . VAL A 1 97 ? 3.383 1.741 5.608 1.00 86.94 97 VAL A CA 1
ATOM 815 C C . VAL A 1 97 ? 2.539 2.813 4.925 1.00 86.94 97 VAL A C 1
ATOM 817 O O . VAL A 1 97 ? 2.652 3.005 3.719 1.00 86.94 97 VAL A O 1
ATOM 820 N N . TYR A 1 98 ? 1.737 3.558 5.683 1.00 81.94 98 TYR A N 1
ATOM 821 C CA . TYR A 1 98 ? 0.933 4.648 5.141 1.00 81.94 98 TYR A CA 1
ATOM 822 C C . TYR A 1 98 ? 1.781 5.709 4.417 1.00 81.94 98 TYR A C 1
ATOM 824 O O . TYR A 1 98 ? 1.439 6.095 3.298 1.00 81.94 98 TYR A O 1
ATOM 832 N N . ASP A 1 99 ? 2.897 6.137 5.006 1.00 84.00 99 ASP A N 1
ATOM 833 C CA . ASP A 1 99 ? 3.791 7.121 4.390 1.00 84.00 99 ASP A CA 1
ATOM 834 C C . ASP A 1 99 ? 4.374 6.593 3.071 1.00 84.00 99 ASP A C 1
ATOM 836 O O . ASP A 1 99 ? 4.319 7.285 2.054 1.00 84.00 99 ASP A O 1
ATOM 840 N N . VAL A 1 100 ? 4.787 5.318 3.031 1.00 90.00 100 VAL A N 1
ATOM 841 C CA . VAL A 1 100 ? 5.242 4.647 1.797 1.00 90.00 100 VAL A CA 1
ATOM 842 C C . VAL A 1 100 ? 4.185 4.717 0.697 1.00 90.00 100 VAL A C 1
ATOM 844 O O . VAL A 1 100 ? 4.508 5.001 -0.454 1.00 90.00 100 VAL A O 1
ATOM 847 N N . PHE A 1 101 ? 2.915 4.474 1.029 1.00 86.56 101 PHE A N 1
ATOM 848 C CA . PHE A 1 101 ? 1.817 4.544 0.064 1.00 86.56 101 PHE A CA 1
ATOM 849 C C . PHE A 1 101 ? 1.634 5.943 -0.523 1.00 86.56 101 PHE A C 1
ATOM 851 O O . PHE A 1 101 ? 1.377 6.079 -1.723 1.00 86.56 101 PHE A O 1
ATOM 858 N N . ILE A 1 102 ? 1.716 6.973 0.319 1.00 83.06 102 ILE A N 1
ATOM 859 C CA . ILE A 1 102 ? 1.571 8.363 -0.111 1.00 83.06 102 ILE A CA 1
ATOM 860 C C . ILE A 1 102 ? 2.746 8.773 -0.994 1.00 83.06 102 ILE A C 1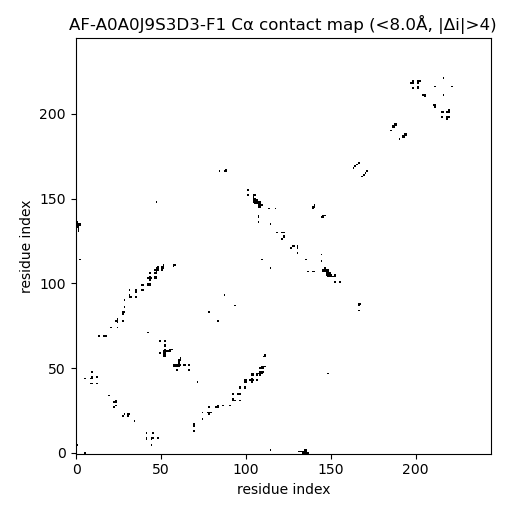
ATOM 862 O O . ILE A 1 102 ? 2.527 9.300 -2.087 1.00 83.06 102 ILE A O 1
ATOM 866 N N . ASP A 1 103 ? 3.968 8.483 -0.561 1.00 86.56 103 ASP A N 1
ATOM 867 C CA . ASP A 1 103 ? 5.179 8.883 -1.272 1.00 86.56 103 ASP A CA 1
ATOM 868 C C . ASP A 1 103 ? 5.311 8.159 -2.614 1.00 86.56 103 ASP A C 1
ATOM 870 O O . ASP A 1 103 ? 5.644 8.782 -3.626 1.00 86.56 103 ASP A O 1
ATOM 874 N N . ALA A 1 104 ? 4.962 6.869 -2.662 1.00 89.19 104 ALA A N 1
ATOM 875 C CA . ALA A 1 104 ? 4.979 6.060 -3.879 1.00 89.19 104 ALA A CA 1
ATOM 876 C C . ALA A 1 104 ? 4.095 6.631 -4.995 1.00 89.19 104 ALA A C 1
ATOM 878 O O . ALA A 1 104 ? 4.476 6.605 -6.164 1.00 89.19 104 ALA A O 1
ATOM 879 N N . LYS A 1 105 ? 2.920 7.171 -4.655 1.00 86.19 105 LYS A N 1
ATOM 880 C CA . LYS A 1 105 ? 1.979 7.727 -5.640 1.00 86.19 105 LYS A CA 1
ATOM 881 C C . LYS A 1 105 ? 2.511 8.984 -6.318 1.00 86.19 105 LYS A C 1
ATOM 883 O O . LYS A 1 105 ? 2.237 9.196 -7.494 1.00 86.19 105 LYS A O 1
ATOM 888 N N . VAL A 1 106 ? 3.299 9.782 -5.601 1.00 84.81 106 VAL A N 1
ATOM 889 C CA . VAL A 1 106 ? 3.864 11.051 -6.091 1.00 84.81 106 VAL A CA 1
ATOM 890 C C . VAL A 1 106 ? 5.150 10.835 -6.901 1.00 84.81 106 VAL A C 1
ATOM 892 O O . VAL A 1 106 ? 5.653 11.773 -7.533 1.00 84.81 106 VAL A O 1
ATOM 895 N N . GLN A 1 107 ? 5.698 9.616 -6.906 1.00 85.62 107 GLN A N 1
ATOM 896 C CA . GLN A 1 107 ? 6.890 9.313 -7.689 1.00 85.62 107 GLN A CA 1
ATOM 897 C C . GLN A 1 107 ? 6.645 9.488 -9.196 1.00 85.62 107 GLN A C 1
ATOM 899 O O . GLN A 1 107 ? 5.545 9.213 -9.684 1.00 85.62 107 GLN A O 1
ATOM 904 N N . PRO A 1 108 ? 7.665 9.955 -9.944 1.00 88.00 108 PRO A N 1
ATOM 905 C CA . PRO A 1 108 ? 7.573 10.058 -11.393 1.00 88.00 108 PRO A CA 1
ATOM 906 C C . PRO A 1 108 ? 7.289 8.691 -12.017 1.00 88.00 108 PRO A C 1
ATOM 908 O O . PRO A 1 108 ? 7.854 7.674 -11.606 1.00 88.00 108 PRO A O 1
ATOM 911 N N . LYS A 1 109 ? 6.424 8.678 -13.031 1.00 89.44 109 LYS A N 1
ATOM 912 C CA . LYS A 1 109 ? 6.060 7.453 -13.748 1.00 89.44 109 LYS A CA 1
ATOM 913 C C . LYS A 1 109 ? 7.214 6.971 -14.620 1.00 89.44 109 LYS A C 1
ATOM 915 O O . LYS A 1 109 ? 8.041 7.759 -15.081 1.00 89.44 109 LYS A O 1
ATOM 920 N N . ARG A 1 110 ? 7.246 5.661 -14.855 1.00 87.38 110 ARG A N 1
ATOM 921 C CA . ARG A 1 110 ? 8.270 4.956 -15.631 1.00 87.38 110 ARG A CA 1
ATOM 922 C C . ARG A 1 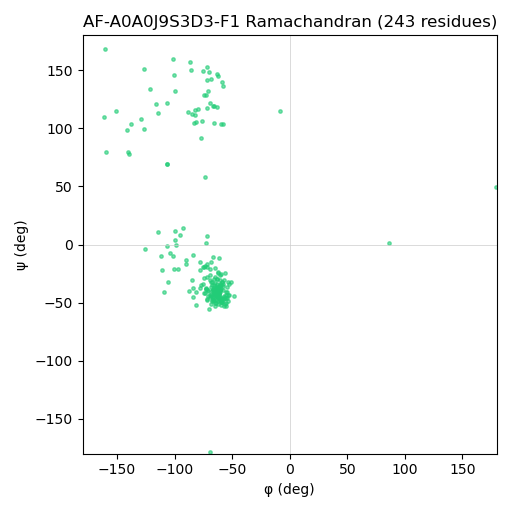110 ? 7.615 4.115 -16.719 1.00 87.38 110 ARG A C 1
ATOM 924 O O . ARG A 1 110 ? 6.474 3.676 -16.578 1.00 87.38 110 ARG A O 1
ATOM 931 N N . ASN A 1 111 ? 8.334 3.924 -17.820 1.00 88.06 111 ASN A N 1
ATOM 932 C CA . ASN A 1 111 ? 7.969 3.005 -18.893 1.00 88.06 111 ASN A CA 1
ATOM 933 C C . ASN A 1 111 ? 9.194 2.656 -19.757 1.00 88.06 111 ASN A C 1
ATOM 935 O O . ASN A 1 111 ? 10.246 3.298 -19.668 1.00 88.06 111 ASN A O 1
ATOM 939 N N . ASP A 1 112 ? 9.031 1.642 -20.603 1.00 86.25 112 ASP A N 1
ATOM 940 C CA . ASP A 1 112 ? 10.055 1.119 -21.511 1.00 86.25 112 ASP A CA 1
ATOM 941 C C . ASP A 1 112 ? 10.596 2.183 -22.476 1.00 86.25 112 ASP A C 1
ATOM 943 O O . ASP A 1 112 ? 11.776 2.173 -22.823 1.00 86.25 112 ASP A O 1
ATOM 947 N N . ASP A 1 113 ? 9.754 3.122 -22.905 1.00 87.19 113 ASP A N 1
ATOM 948 C CA . ASP A 1 113 ? 10.146 4.162 -23.853 1.00 87.19 113 ASP A CA 1
ATOM 949 C C . ASP A 1 113 ? 11.030 5.246 -23.212 1.00 87.19 113 ASP A C 1
ATOM 951 O O . ASP A 1 113 ? 12.045 5.633 -23.793 1.00 8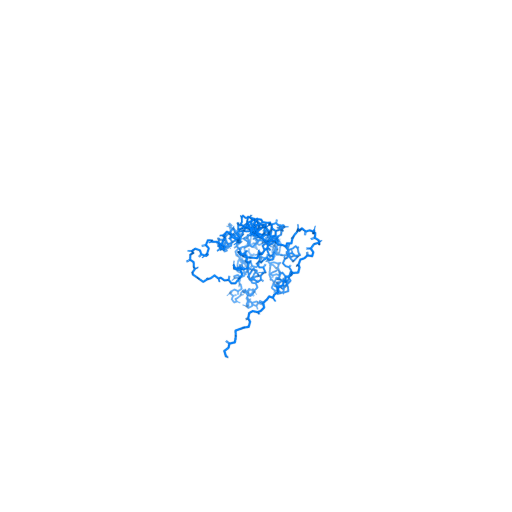7.19 113 ASP A O 1
ATOM 955 N N . ILE A 1 114 ? 10.709 5.686 -21.990 1.00 86.19 114 ILE A N 1
ATOM 956 C CA . ILE A 1 114 ? 11.576 6.550 -21.172 1.00 86.19 114 ILE A CA 1
ATOM 957 C C . ILE A 1 114 ? 12.931 5.877 -20.985 1.00 86.19 114 ILE A C 1
ATOM 959 O O . ILE A 1 114 ? 13.970 6.511 -21.172 1.00 86.19 114 ILE A O 1
ATOM 963 N N . TYR A 1 115 ? 12.918 4.587 -20.650 1.00 82.19 115 TYR A N 1
ATOM 964 C CA . TYR A 1 115 ? 14.136 3.811 -20.476 1.00 82.19 115 TYR A CA 1
ATOM 965 C C . TYR A 1 115 ? 14.975 3.781 -21.757 1.00 82.19 115 TYR A C 1
ATOM 967 O O . TYR A 1 115 ? 16.152 4.145 -21.733 1.00 82.19 115 TYR A O 1
ATOM 975 N N . ARG A 1 116 ? 14.362 3.412 -22.887 1.00 85.31 116 ARG A N 1
ATOM 976 C CA . ARG A 1 116 ? 15.023 3.357 -24.196 1.00 85.31 116 ARG A CA 1
ATOM 977 C C . ARG A 1 116 ? 15.658 4.699 -24.553 1.00 85.31 116 ARG A C 1
ATOM 979 O O . ARG A 1 116 ? 16.847 4.743 -24.856 1.00 85.31 116 ARG A O 1
ATOM 986 N N . ARG A 1 117 ? 14.905 5.798 -24.441 1.00 87.38 117 ARG A N 1
ATOM 987 C CA . ARG A 1 117 ? 15.400 7.144 -24.771 1.00 87.38 117 ARG A CA 1
ATOM 988 C C . ARG A 1 117 ? 16.522 7.608 -23.836 1.00 87.38 117 ARG A C 1
ATOM 990 O O . ARG A 1 117 ? 17.516 8.160 -24.310 1.00 87.38 117 ARG A O 1
ATOM 997 N N . LYS A 1 118 ? 16.415 7.350 -22.526 1.00 82.56 118 LYS A N 1
ATOM 998 C CA . LYS A 1 118 ? 17.472 7.675 -21.548 1.00 82.56 118 LYS A CA 1
ATOM 999 C C . LYS A 1 118 ? 18.751 6.880 -21.834 1.00 82.56 118 LYS A C 1
ATOM 1001 O O . LYS A 1 118 ? 19.836 7.455 -21.810 1.00 82.56 118 LYS A O 1
ATOM 1006 N N . MET A 1 119 ? 18.633 5.597 -22.181 1.00 81.25 119 MET A N 1
ATOM 1007 C CA . MET A 1 119 ? 19.775 4.754 -22.551 1.00 81.25 119 MET A CA 1
ATOM 1008 C C . MET A 1 119 ? 20.451 5.197 -23.849 1.00 81.25 119 MET A C 1
ATOM 1010 O O . MET A 1 119 ? 21.676 5.285 -23.896 1.00 81.25 119 MET A O 1
ATOM 1014 N N . GLU A 1 120 ? 19.682 5.533 -24.886 1.00 86.19 120 GLU A N 1
ATOM 1015 C CA . GLU A 1 120 ? 20.227 6.073 -26.139 1.00 86.19 120 GLU A CA 1
ATOM 1016 C C . GLU A 1 120 ? 20.992 7.383 -25.918 1.00 86.19 120 GLU A C 1
ATOM 1018 O O . GLU A 1 120 ? 22.041 7.603 -26.528 1.00 86.19 120 GLU A O 1
ATOM 1023 N N . LYS A 1 121 ? 20.494 8.248 -25.027 1.00 85.06 121 LYS A N 1
ATOM 1024 C CA . LYS A 1 121 ? 21.163 9.499 -24.655 1.00 85.06 121 LYS A CA 1
ATOM 1025 C C . LYS A 1 121 ? 22.467 9.242 -23.898 1.00 85.06 121 LYS A C 1
ATOM 1027 O O . LYS A 1 121 ? 23.507 9.760 -24.296 1.00 85.06 121 LYS A O 1
ATOM 1032 N N . LEU A 1 122 ? 22.437 8.381 -22.881 1.00 82.56 122 LEU A N 1
ATOM 1033 C CA . LEU A 1 122 ? 23.628 8.009 -22.111 1.00 82.56 122 LEU A CA 1
ATOM 1034 C C . LEU A 1 122 ? 24.700 7.344 -22.984 1.00 82.56 122 LEU A C 1
ATOM 1036 O O . LEU A 1 122 ? 25.881 7.636 -22.826 1.00 82.56 122 LEU A O 1
ATOM 1040 N N . ALA A 1 123 ? 24.304 6.495 -23.935 1.00 82.81 123 ALA A N 1
ATOM 1041 C CA . ALA A 1 123 ? 25.231 5.859 -24.869 1.00 82.81 123 ALA A CA 1
ATOM 1042 C C . ALA A 1 123 ? 25.924 6.874 -25.798 1.00 82.81 123 ALA A C 1
ATOM 1044 O O . ALA A 1 123 ? 27.087 6.685 -26.152 1.00 82.81 123 ALA A O 1
ATOM 1045 N N . LYS A 1 124 ? 25.234 7.961 -26.173 1.00 85.12 124 LYS A N 1
ATOM 1046 C CA . LYS A 1 124 ? 25.815 9.065 -26.955 1.00 85.12 124 LYS A CA 1
ATOM 1047 C C . LYS A 1 124 ? 26.759 9.932 -26.122 1.00 85.12 124 LYS A C 1
ATOM 1049 O O . LYS A 1 124 ? 27.811 10.321 -26.618 1.00 85.12 124 LYS A O 1
ATOM 1054 N N . GLU A 1 125 ? 26.386 10.238 -24.882 1.00 83.50 125 GLU A N 1
ATOM 1055 C CA . GLU A 1 125 ? 27.153 11.121 -23.992 1.00 83.50 125 GLU A CA 1
ATOM 1056 C C . GLU A 1 125 ? 28.376 10.425 -23.375 1.00 83.50 125 GLU A C 1
ATOM 1058 O O . GLU A 1 125 ? 29.424 11.048 -23.205 1.00 83.50 125 GLU A O 1
ATOM 1063 N N . ASN A 1 126 ? 28.277 9.129 -23.064 1.00 76.50 126 ASN A N 1
ATOM 1064 C CA . ASN A 1 126 ? 29.360 8.348 -22.473 1.00 76.50 126 ASN A CA 1
ATOM 1065 C C . ASN A 1 126 ? 29.446 6.926 -23.068 1.00 76.50 126 ASN A C 1
ATOM 1067 O O . ASN A 1 126 ? 29.069 5.948 -22.416 1.00 76.50 126 ASN A O 1
ATOM 1071 N N . PRO A 1 127 ? 30.018 6.774 -24.276 1.00 68.69 127 PRO A N 1
ATOM 1072 C CA . PRO A 1 127 ? 30.079 5.493 -24.985 1.00 68.69 127 PRO A CA 1
ATOM 1073 C C . PRO A 1 127 ? 30.964 4.429 -24.310 1.00 68.69 127 PRO A C 1
ATOM 1075 O O . PRO A 1 127 ? 30.946 3.272 -24.722 1.00 68.69 127 PRO A O 1
ATOM 1078 N N . ARG A 1 128 ? 31.758 4.795 -23.292 1.00 66.25 128 ARG A N 1
ATOM 1079 C CA . ARG A 1 128 ? 32.611 3.870 -22.517 1.00 66.25 128 ARG A CA 1
ATOM 1080 C C . ARG A 1 128 ? 32.078 3.591 -21.105 1.00 66.25 128 ARG A C 1
ATOM 1082 O O . ARG A 1 128 ? 32.710 2.842 -20.363 1.00 66.25 128 ARG A O 1
ATOM 1089 N N . GLY A 1 129 ? 30.959 4.203 -20.715 1.00 67.88 129 GLY A N 1
ATOM 1090 C CA . GLY A 1 129 ? 30.355 4.029 -19.397 1.00 67.88 129 GLY A CA 1
ATOM 1091 C C . GLY A 1 129 ? 29.627 2.691 -19.254 1.00 67.88 129 GLY A C 1
ATOM 1092 O O . GLY A 1 129 ? 29.073 2.161 -20.216 1.00 67.88 129 GLY A O 1
ATOM 1093 N N . ASN A 1 130 ? 29.589 2.144 -18.035 1.00 65.75 130 ASN A N 1
ATOM 1094 C CA . ASN A 1 130 ? 28.789 0.956 -17.744 1.00 65.75 130 ASN A CA 1
ATOM 1095 C C . ASN A 1 130 ? 27.303 1.336 -17.601 1.00 65.75 130 ASN A C 1
ATOM 1097 O O . ASN A 1 130 ? 26.835 1.689 -16.518 1.00 65.75 130 ASN A O 1
ATOM 1101 N N . LEU A 1 131 ? 26.572 1.267 -18.715 1.00 64.62 131 LEU A N 1
ATOM 1102 C CA . LEU A 1 131 ? 25.155 1.642 -18.824 1.00 64.62 131 LEU A CA 1
ATOM 1103 C C . LEU A 1 131 ? 24.233 0.810 -17.911 1.00 64.62 131 LEU A C 1
ATOM 1105 O O . LEU A 1 131 ? 23.187 1.291 -17.488 1.00 64.62 131 LEU A O 1
ATOM 1109 N N . LEU A 1 132 ? 24.622 -0.421 -17.558 1.00 61.75 132 LEU A N 1
ATOM 1110 C CA . LEU A 1 132 ? 23.793 -1.337 -16.761 1.00 61.75 132 LEU A CA 1
ATOM 1111 C C . LEU A 1 132 ? 23.656 -0.931 -15.286 1.00 61.75 132 LEU A C 1
ATOM 1113 O O . LEU A 1 132 ? 22.726 -1.382 -14.621 1.00 61.75 132 LEU A O 1
ATOM 1117 N N . LEU A 1 133 ? 24.561 -0.091 -14.772 1.00 59.28 133 LEU A N 1
ATOM 1118 C CA . LEU A 1 133 ? 24.590 0.309 -13.360 1.00 59.28 133 LEU A CA 1
ATOM 1119 C C . LEU A 1 133 ? 23.943 1.675 -13.088 1.00 59.28 133 LEU A C 1
ATOM 1121 O O . LEU A 1 133 ? 23.944 2.134 -11.948 1.00 59.28 133 LEU A O 1
ATOM 1125 N N . THR A 1 134 ? 23.440 2.357 -14.119 1.00 64.69 134 THR A N 1
ATOM 1126 C CA . THR A 1 134 ? 22.923 3.722 -13.967 1.00 64.69 134 THR A CA 1
ATOM 1127 C C . THR A 1 134 ? 21.584 3.727 -13.229 1.00 64.69 134 THR A C 1
ATOM 1129 O O . THR A 1 134 ? 20.657 3.008 -13.612 1.00 64.69 134 THR A O 1
ATOM 1132 N N . ASP A 1 135 ? 21.477 4.557 -12.185 1.00 64.69 135 ASP A N 1
ATOM 1133 C CA . ASP A 1 135 ? 20.221 4.760 -11.465 1.00 64.69 135 ASP A CA 1
ATOM 1134 C C . ASP A 1 135 ? 19.189 5.445 -12.371 1.00 64.69 135 ASP A C 1
ATOM 1136 O O . ASP A 1 135 ? 19.396 6.539 -12.910 1.00 64.69 135 ASP A O 1
ATOM 1140 N N . MET A 1 136 ? 18.075 4.758 -12.592 1.00 62.12 136 MET A N 1
ATOM 1141 C CA . MET A 1 136 ? 17.047 5.186 -13.534 1.00 62.12 136 MET A CA 1
ATOM 1142 C C . MET A 1 136 ? 16.073 6.177 -12.905 1.00 62.12 136 MET A C 1
ATOM 1144 O O . MET A 1 136 ? 15.561 7.039 -13.626 1.00 62.12 136 MET A O 1
ATOM 1148 N N . GLY A 1 137 ? 15.846 6.066 -11.593 1.00 60.34 137 GLY A N 1
ATOM 1149 C CA . GLY A 1 137 ? 14.877 6.869 -10.854 1.00 60.34 137 GLY A CA 1
ATOM 1150 C C . GLY A 1 137 ? 15.367 8.277 -10.538 1.00 60.34 137 GLY A C 1
ATOM 1151 O O . GLY A 1 137 ? 14.587 9.231 -10.625 1.00 60.34 137 GLY A O 1
ATOM 1152 N N . ASP A 1 138 ? 16.655 8.412 -10.227 1.00 57.66 138 ASP A N 1
ATOM 1153 C CA . ASP A 1 138 ? 17.244 9.691 -9.848 1.00 57.66 138 ASP A CA 1
ATOM 1154 C C . ASP A 1 138 ? 17.340 10.641 -11.053 1.00 57.66 138 ASP A C 1
ATOM 1156 O O . ASP A 1 138 ? 17.750 10.276 -12.161 1.00 57.66 138 ASP A O 1
ATOM 1160 N N . GLY A 1 139 ? 16.893 11.881 -10.841 1.00 58.62 139 GLY A N 1
ATOM 1161 C CA . GLY A 1 139 ? 16.951 12.958 -11.832 1.00 58.62 139 GLY A CA 1
ATOM 1162 C C . GLY A 1 139 ? 15.776 13.038 -12.813 1.00 58.62 139 GLY A C 1
ATOM 1163 O O . GLY A 1 139 ? 15.764 13.938 -13.647 1.00 58.62 139 GLY A O 1
ATOM 1164 N N . LEU A 1 140 ? 14.755 12.171 -12.720 1.00 68.94 140 LEU A N 1
ATOM 1165 C CA . LEU A 1 140 ? 13.605 12.250 -13.637 1.00 68.94 140 LEU A CA 1
ATOM 1166 C C . LEU A 1 140 ? 12.824 13.566 -13.510 1.00 68.94 140 LEU A C 1
ATOM 1168 O O . LEU A 1 140 ? 12.379 14.081 -14.528 1.00 68.94 140 LEU A O 1
ATOM 1172 N N . ARG A 1 141 ? 12.686 14.123 -12.297 1.00 69.31 141 ARG A N 1
ATOM 1173 C CA . ARG A 1 141 ? 11.908 15.349 -12.010 1.00 69.31 141 ARG A CA 1
ATOM 1174 C C . ARG A 1 141 ? 12.374 16.604 -12.750 1.00 69.31 141 ARG A C 1
ATOM 1176 O O . ARG A 1 141 ? 11.562 17.495 -12.965 1.00 69.31 141 ARG A O 1
ATOM 1183 N N . GLU A 1 142 ? 13.639 16.655 -13.144 1.00 74.38 142 GLU A N 1
ATOM 1184 C CA . GLU A 1 142 ? 14.241 17.790 -13.860 1.00 74.38 142 GLU A CA 1
ATOM 1185 C C . GLU A 1 142 ? 14.668 17.401 -15.284 1.00 74.38 142 GLU A C 1
ATOM 1187 O O . GLU A 1 142 ? 15.368 18.143 -15.967 1.00 74.38 142 GLU A O 1
ATOM 1192 N N . SER A 1 143 ? 14.245 16.220 -15.743 1.00 78.56 143 SER A N 1
ATOM 1193 C CA . SER A 1 143 ? 14.579 15.701 -17.065 1.00 78.56 143 SER A CA 1
ATOM 1194 C C . SER A 1 143 ? 13.431 15.871 -18.056 1.00 78.56 143 SER A C 1
ATOM 1196 O O . SER A 1 143 ? 12.258 15.920 -17.689 1.00 78.56 143 SER A O 1
ATOM 1198 N N . GLU A 1 144 ? 13.767 15.829 -19.343 1.00 79.88 144 GLU A N 1
ATOM 1199 C CA . GLU A 1 144 ? 12.799 15.755 -20.446 1.00 79.88 144 GLU A CA 1
ATOM 1200 C C . GLU A 1 144 ? 11.919 14.487 -20.422 1.00 79.88 144 GLU A C 1
ATOM 1202 O O . GLU A 1 144 ? 10.923 14.405 -21.137 1.00 79.88 144 GLU A O 1
ATOM 1207 N N . PHE A 1 145 ? 12.270 13.500 -19.592 1.00 80.19 145 PHE A N 1
ATOM 1208 C CA . PHE A 1 145 ? 11.546 12.239 -19.430 1.00 80.19 145 PHE A CA 1
ATOM 1209 C C . PHE A 1 145 ? 10.550 12.262 -18.262 1.00 80.19 145 PHE A C 1
ATOM 1211 O O . PHE A 1 145 ? 10.001 11.220 -17.899 1.00 80.19 145 PHE A O 1
ATOM 1218 N N . PHE A 1 146 ? 10.330 13.424 -17.641 1.00 83.88 146 PHE A N 1
ATOM 1219 C CA . PHE A 1 146 ? 9.441 13.551 -16.494 1.00 83.88 146 PHE A CA 1
ATOM 1220 C C . PHE A 1 146 ? 7.981 13.290 -16.871 1.00 83.88 146 PHE A C 1
ATOM 1222 O O . PHE A 1 146 ? 7.374 14.034 -17.641 1.00 83.88 146 PHE A O 1
ATOM 1229 N N . ILE A 1 147 ? 7.387 12.276 -16.245 1.00 81.81 147 ILE A N 1
ATOM 1230 C CA . ILE A 1 147 ? 5.937 12.096 -16.206 1.00 81.81 147 ILE A CA 1
ATOM 1231 C C . ILE A 1 147 ? 5.505 12.215 -14.741 1.00 81.81 147 ILE A C 1
ATOM 1233 O O . ILE A 1 147 ? 5.995 11.441 -13.909 1.00 81.81 147 ILE A O 1
ATOM 1237 N N . PRO A 1 148 ? 4.623 13.169 -14.393 1.00 83.06 148 PRO A N 1
ATOM 1238 C CA . PRO A 1 148 ? 4.205 13.367 -13.014 1.00 83.06 148 PRO A CA 1
ATOM 1239 C C . PRO A 1 148 ? 3.466 12.141 -12.467 1.00 83.06 148 PRO A C 1
ATOM 1241 O O . PRO A 1 148 ? 2.760 11.438 -13.192 1.00 83.06 148 PRO A O 1
ATOM 1244 N N . GLY A 1 149 ? 3.648 11.902 -11.167 1.00 82.00 149 GLY A N 1
ATOM 1245 C CA . GLY A 1 149 ? 2.931 10.875 -10.419 1.00 82.00 149 GLY A CA 1
ATOM 1246 C C . GLY A 1 149 ? 1.443 11.189 -10.233 1.00 82.00 149 GLY A C 1
ATOM 1247 O O . GLY A 1 149 ? 0.933 12.219 -10.672 1.00 82.00 149 GLY A O 1
ATOM 1248 N N . ASP A 1 150 ? 0.741 10.303 -9.533 1.00 81.81 150 ASP A N 1
ATOM 1249 C CA . ASP A 1 150 ? -0.658 10.517 -9.179 1.00 81.81 150 ASP A CA 1
ATOM 1250 C C . ASP A 1 150 ? -0.792 11.603 -8.095 1.00 81.81 150 ASP A C 1
ATOM 1252 O O . ASP A 1 150 ? -0.026 11.666 -7.132 1.00 81.81 150 ASP A O 1
ATOM 1256 N N . HIS A 1 151 ? -1.827 12.438 -8.213 1.00 68.38 151 HIS A N 1
ATOM 1257 C CA . HIS A 1 151 ? -2.163 13.476 -7.228 1.00 68.38 151 HIS A CA 1
ATOM 1258 C C . HIS A 1 151 ? -3.303 13.071 -6.273 1.00 68.38 151 HIS A C 1
ATOM 1260 O O . HIS A 1 151 ? -3.820 13.898 -5.520 1.00 68.38 151 HIS A O 1
ATOM 1266 N N . ASP A 1 152 ? -3.700 11.796 -6.254 1.00 65.19 152 ASP A N 1
ATOM 1267 C CA . ASP A 1 152 ? -4.819 11.273 -5.450 1.00 65.19 152 ASP A CA 1
ATOM 1268 C C . ASP A 1 152 ? -4.528 11.195 -3.931 1.00 65.19 152 ASP A C 1
ATOM 1270 O O . ASP A 1 152 ? -5.360 10.737 -3.142 1.00 65.19 152 ASP A O 1
ATOM 1274 N N . VAL A 1 153 ? -3.382 11.734 -3.504 1.00 59.66 153 VAL A N 1
ATOM 1275 C CA . VAL A 1 153 ? -2.940 11.907 -2.112 1.00 59.66 153 VAL A CA 1
ATOM 1276 C C . VAL A 1 153 ? -3.999 12.592 -1.243 1.00 59.66 153 VAL A C 1
ATOM 1278 O O . VAL A 1 153 ? -4.115 12.284 -0.057 1.00 59.66 153 VAL A O 1
ATOM 1281 N N . TYR A 1 154 ? -4.803 13.499 -1.813 1.00 51.81 154 TYR A N 1
ATOM 1282 C CA . TYR A 1 154 ? -5.781 14.287 -1.058 1.00 51.81 154 TYR A CA 1
ATOM 1283 C C . TYR A 1 154 ? -6.835 13.421 -0.354 1.00 51.81 154 TYR A C 1
ATOM 1285 O O . TYR A 1 154 ? -7.104 13.627 0.829 1.00 51.81 154 TYR A O 1
ATOM 1293 N N . TRP A 1 155 ? -7.408 12.426 -1.038 1.00 50.44 155 TRP A N 1
ATOM 1294 C CA . TRP A 1 155 ? -8.462 11.589 -0.455 1.00 50.44 155 TRP A CA 1
ATOM 1295 C C . TRP A 1 155 ? -7.923 10.615 0.587 1.00 50.44 155 TRP A C 1
ATOM 1297 O O . TRP A 1 155 ? -8.555 10.445 1.627 1.00 50.44 155 TRP A O 1
ATOM 1307 N N . TYR A 1 156 ? -6.733 10.053 0.367 1.00 55.47 156 TYR A N 1
ATOM 1308 C CA . TYR A 1 156 ? -6.079 9.187 1.350 1.00 55.47 156 TYR A CA 1
ATOM 1309 C C . TYR A 1 156 ? -5.621 9.969 2.581 1.00 55.47 156 TYR A C 1
ATOM 1311 O O . TYR A 1 156 ? -5.937 9.565 3.692 1.00 55.47 156 TYR A O 1
ATOM 1319 N N . ARG A 1 157 ? -4.996 11.141 2.413 1.00 56.38 157 ARG A N 1
ATOM 1320 C CA . ARG A 1 157 ? -4.616 12.017 3.534 1.00 56.38 157 ARG A CA 1
ATOM 1321 C C . ARG A 1 157 ? -5.820 12.521 4.313 1.00 56.38 157 ARG A C 1
ATOM 1323 O O . ARG A 1 157 ? -5.759 12.604 5.537 1.00 56.38 157 ARG A O 1
ATOM 1330 N N . LYS A 1 158 ? -6.929 12.818 3.637 1.00 48.97 158 LYS A N 1
ATOM 1331 C CA . LYS A 1 158 ? -8.174 13.233 4.290 1.00 48.97 158 LYS A CA 1
ATOM 1332 C C . LYS A 1 158 ? -8.856 12.067 5.004 1.00 48.97 158 LYS A C 1
ATOM 1334 O O . LYS A 1 158 ? -9.204 12.215 6.168 1.00 48.97 158 LYS A O 1
ATOM 1339 N N . GLY A 1 159 ? -8.999 10.914 4.353 1.00 57.56 159 GLY A N 1
ATOM 1340 C CA . GLY A 1 159 ? -9.584 9.706 4.943 1.00 57.56 159 GLY A CA 1
ATOM 1341 C C . GLY A 1 159 ? -8.770 9.191 6.127 1.00 57.56 159 GLY A C 1
ATOM 1342 O O . GLY A 1 159 ? -9.333 8.912 7.180 1.00 57.56 159 GLY A O 1
ATOM 1343 N N . TRP A 1 160 ? -7.444 9.175 6.000 1.00 59.28 160 TRP A N 1
ATOM 1344 C CA . TRP A 1 160 ? -6.524 8.781 7.063 1.00 59.28 160 TRP A CA 1
ATOM 1345 C C . TRP A 1 160 ? -6.421 9.826 8.167 1.00 59.28 160 TRP A C 1
ATOM 1347 O O . TRP A 1 160 ? -6.406 9.471 9.332 1.00 59.28 160 TRP A O 1
ATOM 1357 N N . GLY A 1 161 ? -6.424 11.121 7.848 1.00 58.59 161 GLY A N 1
ATOM 1358 C CA . GLY A 1 161 ? -6.478 12.186 8.853 1.00 58.59 161 GLY A CA 1
ATOM 1359 C C . GLY A 1 161 ? -7.786 12.176 9.650 1.00 58.59 161 GLY A C 1
ATOM 1360 O O . GLY A 1 161 ? -7.770 12.399 10.859 1.00 58.59 161 GLY A O 1
ATOM 1361 N N . ILE A 1 162 ? -8.913 11.870 8.999 1.00 55.94 162 ILE A N 1
ATOM 1362 C CA . ILE A 1 162 ? -10.209 11.651 9.655 1.00 55.94 162 ILE A CA 1
ATOM 1363 C C . ILE A 1 162 ? -10.157 10.385 10.508 1.00 55.94 162 ILE A C 1
ATOM 1365 O O . ILE A 1 162 ? -10.537 10.441 11.671 1.00 55.94 162 ILE A O 1
ATOM 1369 N N . TYR A 1 163 ? -9.637 9.280 9.975 1.00 60.91 163 TYR A N 1
ATOM 1370 C CA . TYR A 1 163 ? -9.446 8.033 10.710 1.00 60.91 163 TYR A CA 1
ATOM 1371 C C . TYR A 1 163 ? -8.586 8.249 11.956 1.00 60.91 163 TYR A C 1
ATOM 1373 O O . TYR A 1 163 ? -9.021 7.944 13.057 1.00 60.91 163 TYR A O 1
ATOM 1381 N N . ASN A 1 164 ? -7.425 8.880 11.808 1.00 61.16 164 ASN A N 1
ATOM 1382 C CA . ASN A 1 164 ? -6.490 9.145 12.891 1.00 61.16 164 ASN A CA 1
ATOM 1383 C C . ASN A 1 164 ? -7.088 10.100 13.941 1.00 61.16 164 ASN A C 1
ATOM 1385 O O . ASN A 1 164 ? -6.878 9.938 15.140 1.00 61.16 164 ASN A O 1
ATOM 1389 N N . ARG A 1 165 ? -7.901 11.072 13.502 1.00 58.03 165 ARG A N 1
ATOM 1390 C CA . ARG A 1 165 ? -8.675 11.951 14.389 1.00 58.03 165 ARG A CA 1
ATOM 1391 C C . ARG A 1 165 ? -9.770 11.183 15.133 1.00 58.03 165 ARG A C 1
ATOM 1393 O O . ARG A 1 165 ? -9.983 11.450 16.309 1.00 58.03 165 ARG A O 1
ATOM 1400 N N . ILE A 1 166 ? -10.455 10.247 14.484 1.00 59.25 166 ILE A N 1
ATOM 1401 C CA . ILE A 1 166 ? -11.455 9.393 15.133 1.00 59.25 166 ILE A CA 1
ATOM 1402 C C . ILE A 1 166 ? -10.765 8.489 16.162 1.00 59.25 166 ILE A C 1
ATOM 1404 O O . ILE A 1 166 ? -11.183 8.475 17.318 1.00 59.25 166 ILE A O 1
ATOM 1408 N N . THR A 1 167 ? -9.673 7.817 15.786 1.00 59.69 167 THR A N 1
ATOM 1409 C CA . THR A 1 167 ? -8.970 6.865 16.654 1.00 59.69 167 THR A CA 1
ATOM 1410 C C . THR A 1 167 ? -8.335 7.530 17.875 1.00 59.69 167 THR A C 1
ATOM 1412 O O . THR A 1 167 ? -8.554 7.076 18.999 1.00 59.69 167 THR A O 1
ATOM 1415 N N . HIS A 1 168 ? -7.614 8.638 17.692 1.00 58.59 168 HIS A N 1
ATOM 1416 C CA . HIS A 1 168 ? -6.928 9.318 18.795 1.00 58.59 168 HIS A CA 1
ATOM 1417 C C . HIS A 1 168 ? -7.843 10.238 19.610 1.00 58.59 168 HIS A C 1
ATOM 1419 O O . HIS A 1 168 ? -7.745 10.249 20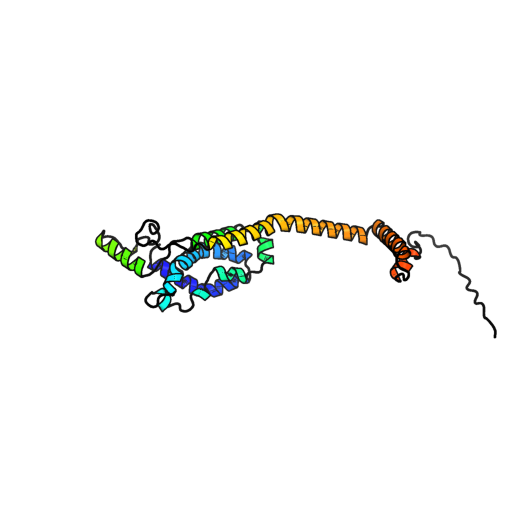.834 1.00 58.59 168 HIS A O 1
ATOM 1425 N N . ASN A 1 169 ? -8.747 10.993 18.971 1.00 58.88 169 ASN A N 1
ATOM 1426 C CA . ASN A 1 169 ? -9.507 12.032 19.677 1.00 58.88 169 ASN A CA 1
ATOM 1427 C C . ASN A 1 169 ? -10.927 11.618 20.063 1.00 58.88 169 ASN A C 1
ATOM 1429 O O . ASN A 1 169 ? -11.493 12.251 20.947 1.00 58.88 169 ASN A O 1
ATOM 1433 N N . ILE A 1 170 ? -11.532 10.614 19.416 1.00 60.53 170 ILE A N 1
ATOM 1434 C CA . ILE A 1 170 ? -12.943 10.259 19.652 1.00 60.53 170 ILE A CA 1
ATOM 1435 C C . ILE A 1 170 ? -13.070 8.932 20.404 1.00 60.53 170 ILE A C 1
ATOM 1437 O O . ILE A 1 170 ? -13.867 8.843 21.335 1.00 60.53 170 ILE A O 1
ATOM 1441 N N . THR A 1 171 ? -12.273 7.913 20.083 1.00 64.31 171 THR A N 1
ATOM 1442 C CA . THR A 1 171 ? -12.391 6.590 20.731 1.00 64.31 171 THR A CA 1
ATOM 1443 C C . THR A 1 171 ? -12.078 6.625 22.224 1.00 64.31 171 THR A C 1
ATOM 1445 O O . THR A 1 171 ? -12.798 6.010 23.006 1.00 64.31 171 THR A O 1
ATOM 1448 N N . LEU A 1 172 ? -11.052 7.375 22.640 1.00 64.88 172 LEU A N 1
ATOM 1449 C CA . LEU A 1 172 ? -10.671 7.499 24.051 1.00 64.88 172 LEU A CA 1
ATOM 1450 C C . LEU A 1 172 ? -11.778 8.138 24.919 1.00 64.88 172 LEU A C 1
ATOM 1452 O O . LEU A 1 172 ? -12.167 7.533 25.921 1.00 64.88 172 LEU A O 1
ATOM 1456 N N . PRO A 1 173 ? -12.351 9.306 24.554 1.00 67.44 173 PRO A N 1
ATOM 1457 C CA . PRO A 1 173 ? -13.463 9.871 25.312 1.00 67.44 173 PRO A CA 1
ATOM 1458 C C . PRO A 1 173 ? -14.744 9.042 25.190 1.00 67.44 173 PRO A C 1
ATOM 1460 O O . PRO A 1 173 ? -15.478 8.954 26.167 1.00 67.44 173 PRO A O 1
ATOM 1463 N N . MET A 1 174 ? -15.008 8.380 24.056 1.00 73.81 174 MET A N 1
ATOM 1464 C CA . MET A 1 174 ? -16.170 7.489 23.924 1.00 73.81 174 MET A CA 1
ATOM 1465 C C . MET A 1 174 ? -16.085 6.276 24.856 1.00 73.81 174 MET A C 1
ATOM 1467 O O . MET A 1 174 ? -17.082 5.926 25.485 1.00 73.81 174 MET A O 1
ATOM 1471 N N . LEU A 1 175 ? -14.903 5.670 25.008 1.00 74.69 175 LEU A N 1
ATOM 1472 C CA . LEU A 1 175 ? -14.671 4.608 25.993 1.00 74.69 175 LEU A CA 1
ATOM 1473 C C . LEU A 1 175 ? -14.826 5.125 27.428 1.00 74.69 175 LEU A C 1
ATOM 1475 O O . LEU A 1 175 ? -15.440 4.451 28.254 1.00 74.69 175 LEU A O 1
ATOM 1479 N N . GLY A 1 176 ? -14.346 6.339 27.717 1.00 79.44 176 GLY A N 1
ATOM 1480 C CA . GLY A 1 176 ? -14.564 6.997 29.008 1.00 79.44 176 GLY A CA 1
ATOM 1481 C C . GLY A 1 176 ? -16.049 7.220 29.311 1.00 79.44 176 GLY A C 1
ATOM 1482 O O . GLY A 1 176 ? -16.525 6.857 30.384 1.00 79.44 176 GLY A O 1
ATOM 1483 N N . ILE A 1 177 ? -16.808 7.743 28.345 1.00 84.12 177 ILE A N 1
ATOM 1484 C CA . ILE A 1 177 ? -18.256 7.963 28.455 1.00 84.12 177 ILE A CA 1
ATOM 1485 C C . ILE A 1 177 ? -18.991 6.631 28.653 1.00 84.12 177 ILE A C 1
ATOM 1487 O O . ILE A 1 177 ? -19.829 6.521 29.547 1.00 84.12 177 ILE A O 1
ATOM 1491 N N . ALA A 1 178 ? -18.653 5.599 27.876 1.00 85.94 178 ALA A N 1
ATOM 1492 C CA . ALA A 1 178 ? -19.223 4.262 28.033 1.00 85.94 178 ALA A CA 1
ATOM 1493 C C . ALA A 1 178 ? -18.922 3.670 29.422 1.00 85.94 178 ALA A C 1
ATOM 1495 O O . ALA A 1 178 ? -19.815 3.111 30.058 1.00 85.94 178 ALA A O 1
ATOM 1496 N N . GLY A 1 179 ? -17.700 3.856 29.931 1.00 88.56 179 GLY A N 1
ATOM 1497 C CA . GLY A 1 179 ? -17.316 3.473 31.290 1.00 88.56 179 GLY A CA 1
ATOM 1498 C C . GLY A 1 179 ? -18.146 4.189 32.358 1.00 88.56 179 GLY A C 1
ATOM 1499 O O . GLY A 1 179 ? -18.668 3.543 33.265 1.00 88.56 179 GLY A O 1
ATOM 1500 N N . VAL A 1 180 ? -18.360 5.500 32.218 1.00 90.94 180 VAL A N 1
ATOM 1501 C CA . VAL A 1 180 ? -19.228 6.275 33.122 1.00 90.94 180 VAL A CA 1
ATOM 1502 C C . VAL A 1 180 ? -20.670 5.767 33.076 1.00 90.94 180 VAL A C 1
ATOM 1504 O O . VAL A 1 180 ? -21.282 5.589 34.128 1.00 90.94 180 VAL A O 1
ATOM 1507 N N . PHE A 1 181 ? -21.213 5.462 31.895 1.00 87.94 181 PHE A N 1
ATOM 1508 C CA . PHE A 1 181 ? -22.554 4.881 31.776 1.00 87.94 181 PHE A CA 1
ATOM 1509 C C . PHE A 1 181 ? -22.660 3.498 32.424 1.00 87.94 181 PHE A C 1
ATOM 1511 O O . PHE A 1 181 ? -23.661 3.222 33.085 1.00 87.94 181 PHE A O 1
ATOM 1518 N N . LEU A 1 182 ? -21.642 2.643 32.292 1.00 87.50 182 LEU A N 1
ATOM 1519 C CA . LEU A 1 182 ? -21.603 1.339 32.963 1.00 87.50 182 LEU A CA 1
ATOM 1520 C C . LEU A 1 182 ? -21.550 1.484 34.485 1.00 87.50 182 LEU A C 1
ATOM 1522 O O . LEU A 1 182 ? -22.253 0.765 35.193 1.00 87.50 182 LEU A O 1
ATOM 1526 N N . ILE A 1 183 ? -20.776 2.446 34.987 1.00 86.94 183 ILE A N 1
ATOM 1527 C CA . ILE A 1 183 ? -20.697 2.767 36.414 1.00 86.94 183 ILE A CA 1
ATOM 1528 C C . ILE A 1 183 ? -22.050 3.287 36.920 1.00 86.94 183 ILE A C 1
ATOM 1530 O O . ILE A 1 183 ? -22.566 2.784 37.914 1.00 86.94 183 ILE A O 1
ATOM 1534 N N . LEU A 1 184 ? -22.682 4.230 36.214 1.00 85.56 184 LEU A N 1
ATOM 1535 C CA . LEU A 1 184 ? -24.020 4.734 36.550 1.00 85.56 184 LEU A CA 1
ATOM 1536 C C . LEU A 1 184 ? -25.082 3.629 36.502 1.00 85.56 184 LEU A C 1
ATOM 1538 O O . LEU A 1 184 ? -25.957 3.579 37.365 1.00 85.56 184 LEU A O 1
ATOM 1542 N N . TYR A 1 185 ? -24.999 2.719 35.531 1.00 84.12 185 TYR A N 1
ATOM 1543 C CA . TYR A 1 185 ? -25.881 1.558 35.444 1.00 84.12 185 TYR A CA 1
ATOM 1544 C C . TYR A 1 185 ? -25.673 0.596 36.620 1.00 84.12 185 TYR A C 1
ATOM 1546 O O . TYR A 1 185 ? -26.648 0.117 37.204 1.00 84.12 185 TYR A O 1
ATOM 1554 N N . ALA A 1 186 ? -24.422 0.353 37.016 1.00 83.88 186 ALA A N 1
ATOM 1555 C CA . ALA A 1 186 ? -24.103 -0.436 38.198 1.00 83.88 186 ALA A CA 1
ATOM 1556 C C . ALA A 1 186 ? -24.650 0.227 39.473 1.00 83.88 186 ALA A C 1
ATOM 1558 O O . ALA A 1 186 ? -25.306 -0.449 40.265 1.00 83.88 186 ALA A O 1
ATOM 1559 N N . PHE A 1 187 ? -24.497 1.547 39.627 1.00 81.75 187 PHE A N 1
ATOM 1560 C CA . PHE A 1 187 ? -25.083 2.296 40.744 1.00 81.75 187 PHE A CA 1
ATOM 1561 C C . PHE A 1 187 ? -26.620 2.229 40.752 1.00 81.75 187 PHE A C 1
ATOM 1563 O O . PHE A 1 187 ? -27.243 1.984 41.785 1.00 81.75 187 PHE A O 1
ATOM 1570 N N . TYR A 1 188 ? -27.260 2.375 39.591 1.00 77.62 188 TYR A N 1
ATOM 1571 C CA . TYR A 1 188 ? -28.712 2.238 39.456 1.00 77.62 188 TYR A CA 1
ATOM 1572 C C . TYR A 1 188 ? -29.216 0.824 39.792 1.00 77.62 188 TYR A C 1
ATOM 1574 O O . TYR A 1 188 ? -30.325 0.662 40.304 1.00 77.62 188 TYR A O 1
ATOM 1582 N N . LYS A 1 189 ? -28.436 -0.219 39.492 1.00 77.81 189 LYS A N 1
ATOM 1583 C CA . LYS A 1 189 ? -28.856 -1.610 39.700 1.00 77.81 189 LYS A CA 1
ATOM 1584 C C . LYS A 1 189 ? -28.548 -2.132 41.105 1.00 77.81 189 LYS A C 1
ATOM 1586 O O . LYS A 1 189 ? -29.380 -2.853 41.653 1.00 77.81 189 LYS A O 1
ATOM 1591 N N . PHE A 1 190 ? -27.389 -1.793 41.668 1.00 73.50 190 PHE A N 1
ATOM 1592 C CA . PHE A 1 190 ? -26.841 -2.447 42.863 1.00 73.50 190 PHE A CA 1
ATOM 1593 C C . PHE A 1 190 ? -26.799 -1.564 44.117 1.00 73.50 190 PHE A C 1
ATOM 1595 O O . PHE A 1 190 ? -26.566 -2.077 45.208 1.00 73.50 190 PHE A O 1
ATOM 1602 N N . THR A 1 191 ? -27.051 -0.259 44.012 1.00 71.69 191 THR A N 1
ATOM 1603 C CA . THR A 1 191 ? -27.027 0.665 45.161 1.00 71.69 191 THR A CA 1
ATOM 1604 C C . THR A 1 191 ? -28.456 0.948 45.656 1.00 71.69 191 THR A C 1
ATOM 1606 O O . THR A 1 191 ? -29.373 1.033 44.833 1.00 71.69 191 THR A O 1
ATOM 1609 N N . PRO A 1 192 ? -28.699 1.140 46.973 1.00 63.03 192 PRO A N 1
ATOM 1610 C CA . PRO A 1 192 ? -30.038 1.420 47.525 1.00 63.03 192 PRO A CA 1
ATOM 1611 C C . PRO A 1 192 ? -30.732 2.652 46.914 1.00 63.03 192 PRO A C 1
ATOM 1613 O O . PRO A 1 192 ? -31.960 2.696 46.833 1.00 63.03 192 PRO A O 1
ATOM 1616 N N . LEU A 1 193 ? -29.963 3.608 46.379 1.00 62.38 193 LEU A N 1
ATOM 1617 C CA . LEU A 1 193 ? -30.480 4.752 45.617 1.00 62.38 193 LEU A CA 1
ATOM 1618 C C . LEU A 1 193 ? -31.254 4.330 44.357 1.00 62.38 193 LEU A C 1
ATOM 1620 O O . LEU A 1 193 ? -32.257 4.951 44.015 1.00 62.38 193 LEU A O 1
ATOM 1624 N N . GLY A 1 194 ? -30.856 3.244 43.691 1.00 64.44 194 GLY A N 1
ATOM 1625 C CA . GLY A 1 194 ? -31.547 2.713 42.516 1.00 64.44 194 GLY A CA 1
ATOM 1626 C C . GLY A 1 194 ? -32.969 2.230 42.809 1.00 64.44 194 GLY A C 1
ATOM 1627 O O . GLY A 1 194 ? -33.889 2.493 42.032 1.00 64.44 194 GLY A O 1
ATOM 1628 N N . LYS A 1 195 ? -33.180 1.586 43.968 1.00 66.25 195 LYS A N 1
ATOM 1629 C CA . LYS A 1 195 ? -34.524 1.228 44.461 1.00 66.25 195 LYS A CA 1
ATOM 1630 C C . LYS A 1 195 ? -35.352 2.479 44.757 1.00 66.25 195 LYS A C 1
ATOM 1632 O O . LYS A 1 195 ? -36.512 2.544 44.354 1.00 66.25 195 LYS A O 1
ATOM 1637 N N . MET A 1 196 ? -34.740 3.495 45.370 1.00 66.56 196 MET A N 1
ATOM 1638 C CA . MET A 1 196 ? -35.397 4.773 45.653 1.00 66.56 196 MET A CA 1
ATOM 1639 C C . MET A 1 196 ? -35.880 5.458 44.365 1.00 66.56 196 MET A C 1
ATOM 1641 O O . MET A 1 196 ? -37.052 5.814 44.268 1.00 66.56 196 MET A O 1
ATOM 1645 N N . PHE A 1 197 ? -35.034 5.548 43.331 1.00 69.50 197 PHE A N 1
ATOM 1646 C CA . PHE A 1 197 ? -35.411 6.111 42.027 1.00 69.50 197 PHE A CA 1
ATOM 1647 C C . PHE A 1 197 ? -36.507 5.305 41.316 1.00 69.50 197 PHE A C 1
ATOM 1649 O O . PHE A 1 197 ? -37.406 5.901 40.716 1.00 69.50 197 PHE A O 1
ATOM 1656 N N . LYS A 1 198 ? -36.482 3.967 41.399 1.00 72.12 198 LYS A N 1
ATOM 1657 C CA . LYS A 1 198 ? -37.565 3.110 40.878 1.00 72.12 198 LYS A CA 1
ATOM 1658 C C . LYS A 1 198 ? -38.896 3.401 41.578 1.00 72.12 198 LYS A C 1
ATOM 1660 O O . LYS A 1 198 ? -39.905 3.570 40.899 1.00 72.12 198 LYS A O 1
ATOM 1665 N N . HIS A 1 199 ? -38.887 3.572 42.900 1.00 69.31 199 HIS A N 1
ATOM 1666 C CA . HIS A 1 199 ? -40.064 3.989 43.670 1.00 69.31 199 HIS A CA 1
ATOM 1667 C C . HIS A 1 199 ? -40.571 5.381 43.288 1.00 69.31 199 HIS A C 1
ATOM 1669 O O . HIS A 1 199 ? -41.779 5.583 43.136 1.00 69.31 199 HIS A O 1
ATOM 1675 N N . THR A 1 200 ? -39.674 6.357 43.124 1.00 73.19 200 THR A N 1
ATOM 1676 C CA . THR A 1 200 ? -40.055 7.718 42.720 1.00 73.19 200 THR A CA 1
ATOM 1677 C C . THR A 1 200 ? -40.653 7.717 41.315 1.00 73.19 200 THR A C 1
ATOM 1679 O O . THR A 1 200 ? -41.697 8.331 41.093 1.00 73.19 200 THR A O 1
ATOM 1682 N N . ARG A 1 201 ? -40.063 6.960 40.381 1.00 76.88 201 ARG A N 1
ATOM 1683 C CA . ARG A 1 201 ? -40.596 6.760 39.027 1.00 76.88 201 ARG A CA 1
ATOM 1684 C C . ARG A 1 201 ? -41.978 6.108 39.056 1.00 76.88 201 ARG A C 1
ATOM 1686 O O . ARG A 1 201 ? -42.879 6.619 38.397 1.00 76.88 201 ARG A O 1
ATOM 1693 N N . ALA A 1 202 ? -42.167 5.038 39.826 1.00 72.12 202 ALA A N 1
ATOM 1694 C CA . ALA A 1 202 ? -43.461 4.368 39.963 1.00 72.12 202 ALA A CA 1
ATOM 1695 C C . ALA A 1 202 ? -44.535 5.311 40.549 1.00 72.12 202 ALA A C 1
ATOM 1697 O O . ALA A 1 202 ? -45.654 5.372 40.037 1.00 72.12 202 ALA A O 1
ATOM 1698 N N . LYS A 1 203 ? -44.184 6.141 41.548 1.00 74.38 203 LYS A N 1
ATOM 1699 C CA . LYS A 1 203 ? -45.073 7.186 42.102 1.00 74.38 203 LYS A CA 1
ATOM 1700 C C . LYS A 1 203 ? -45.465 8.249 41.074 1.00 74.38 203 LYS A C 1
ATOM 1702 O O . LYS A 1 203 ? -46.628 8.646 41.034 1.00 74.38 203 LYS A O 1
ATOM 1707 N N . VAL A 1 204 ? -44.520 8.729 40.266 1.00 76.56 204 VAL A N 1
ATOM 1708 C CA . VAL A 1 204 ? -44.790 9.737 39.224 1.00 76.56 204 VAL A CA 1
ATOM 1709 C C . VAL A 1 204 ? -45.639 9.139 38.105 1.00 76.56 204 VAL A C 1
ATOM 1711 O O . VAL A 1 204 ? -46.618 9.747 37.684 1.00 76.56 204 VAL A O 1
ATOM 1714 N N . ARG A 1 205 ? -45.332 7.915 37.668 1.00 71.69 205 ARG A N 1
ATOM 1715 C CA . ARG A 1 205 ? -46.059 7.237 36.588 1.00 71.69 205 ARG A CA 1
ATOM 1716 C C . ARG A 1 205 ? -47.506 6.924 36.965 1.00 71.69 205 ARG A C 1
ATOM 1718 O O . ARG A 1 205 ? -48.390 7.141 36.145 1.00 71.69 205 ARG A O 1
ATOM 1725 N N . ARG A 1 206 ? -47.760 6.555 38.226 1.00 70.62 206 ARG A N 1
ATOM 1726 C CA . ARG A 1 206 ? -49.113 6.424 38.797 1.00 70.62 206 ARG A CA 1
ATOM 1727 C C . ARG A 1 206 ? -49.944 7.707 38.702 1.00 70.62 206 ARG A C 1
ATOM 1729 O O . ARG A 1 206 ? -51.162 7.626 38.613 1.00 70.62 206 ARG A O 1
ATOM 1736 N N . ARG A 1 207 ? -49.317 8.888 38.745 1.00 74.56 207 ARG A N 1
ATOM 1737 C CA . ARG A 1 207 ? -50.039 10.164 38.589 1.00 74.56 207 ARG A CA 1
ATOM 1738 C C . ARG A 1 207 ? -50.393 10.480 37.137 1.00 74.56 207 ARG A C 1
ATOM 1740 O O . ARG A 1 207 ? -51.277 11.294 36.913 1.00 74.56 207 ARG A O 1
ATOM 1747 N N . ILE A 1 208 ? -49.685 9.891 36.175 1.00 73.12 208 ILE A N 1
ATOM 1748 C CA . ILE A 1 208 ? -49.766 10.265 34.756 1.00 73.12 208 ILE A CA 1
ATOM 1749 C C . ILE A 1 208 ? -50.548 9.225 33.944 1.00 73.12 208 ILE A C 1
ATOM 1751 O O . ILE A 1 208 ? -51.219 9.585 32.982 1.00 73.12 208 ILE A O 1
ATOM 1755 N N . GLN A 1 209 ? -50.482 7.943 34.312 1.00 64.06 209 GLN A N 1
ATOM 1756 C CA . GLN A 1 209 ? -51.112 6.850 33.571 1.00 64.06 209 GLN A CA 1
ATOM 1757 C C . GLN A 1 209 ? -52.107 6.074 34.451 1.00 64.06 209 GLN A C 1
ATOM 1759 O O . GLN A 1 209 ? -51.754 5.704 35.571 1.00 64.06 209 GLN A O 1
ATOM 1764 N N . PRO A 1 210 ? -53.326 5.783 33.951 1.00 62.19 210 PRO A N 1
ATOM 1765 C CA . PRO A 1 210 ? -54.362 5.105 34.731 1.00 62.19 210 PRO A CA 1
ATOM 1766 C C . PRO A 1 210 ? -54.098 3.605 34.923 1.00 62.19 210 PRO A C 1
ATOM 1768 O O . PRO A 1 210 ? -54.654 3.014 35.842 1.00 62.19 210 PRO A O 1
ATOM 1771 N N . ASN A 1 211 ? -53.250 2.991 34.089 1.00 61.50 211 ASN A N 1
ATOM 1772 C CA . ASN A 1 211 ? -52.944 1.566 34.165 1.00 61.50 211 ASN A CA 1
ATOM 1773 C C . ASN A 1 211 ? -51.474 1.357 34.553 1.00 61.50 211 ASN A C 1
ATOM 1775 O O . ASN A 1 211 ? -50.565 1.745 33.814 1.00 61.50 211 ASN A O 1
ATOM 1779 N N . ILE A 1 212 ? -51.254 0.801 35.743 1.00 67.12 212 ILE A N 1
ATOM 1780 C CA . ILE A 1 212 ? -49.937 0.652 36.371 1.00 67.12 212 ILE A CA 1
ATOM 1781 C C . ILE A 1 212 ? -49.462 -0.783 36.132 1.00 67.12 212 ILE A C 1
ATOM 1783 O O . ILE A 1 212 ? -50.222 -1.725 36.337 1.00 67.12 212 ILE A O 1
ATOM 1787 N N . ASN A 1 213 ? -48.218 -0.957 35.683 1.00 71.56 213 ASN A N 1
ATOM 1788 C CA . ASN A 1 213 ? -47.669 -2.282 35.393 1.00 71.56 213 ASN A CA 1
ATOM 1789 C C . ASN A 1 213 ? -47.429 -3.079 36.693 1.00 71.56 213 ASN A C 1
ATOM 1791 O O . ASN A 1 213 ? -47.109 -2.482 37.721 1.00 71.56 213 ASN A O 1
ATOM 1795 N N . TYR A 1 214 ? -47.549 -4.410 36.656 1.00 68.12 214 TYR A N 1
ATOM 1796 C CA . TYR A 1 214 ? -47.460 -5.278 37.844 1.00 68.12 214 TYR A CA 1
ATOM 1797 C C . TYR A 1 214 ? -46.157 -5.071 38.636 1.00 68.12 214 TYR A C 1
ATOM 1799 O O . TYR A 1 214 ? -46.188 -4.933 39.857 1.00 68.12 214 TYR A O 1
ATOM 1807 N N . ASP A 1 215 ? -45.029 -4.918 37.939 1.00 70.56 215 ASP A N 1
ATOM 1808 C CA . ASP A 1 215 ? -43.725 -4.645 38.556 1.00 70.56 215 ASP A CA 1
ATOM 1809 C C . ASP A 1 215 ? -43.701 -3.326 39.353 1.00 70.56 215 ASP A C 1
ATOM 1811 O O . ASP A 1 215 ? -43.065 -3.233 40.403 1.00 70.56 215 ASP A O 1
ATOM 1815 N N . ASP A 1 216 ? -44.428 -2.304 38.887 1.00 67.44 216 ASP A N 1
ATOM 1816 C CA . ASP A 1 216 ? -44.541 -1.008 39.565 1.00 67.44 216 ASP A CA 1
ATOM 1817 C C . ASP A 1 216 ? -45.458 -1.109 40.809 1.00 67.44 216 ASP A C 1
ATOM 1819 O O . ASP A 1 216 ? -45.257 -0.380 41.782 1.00 67.44 216 ASP A O 1
ATOM 1823 N N . ILE A 1 217 ? -46.435 -2.030 40.817 1.00 68.19 217 ILE A N 1
ATOM 1824 C CA . ILE A 1 217 ? -47.300 -2.321 41.979 1.00 68.19 217 ILE A CA 1
ATOM 1825 C C . ILE A 1 217 ? -46.502 -3.047 43.067 1.00 68.19 217 ILE A C 1
ATOM 1827 O O . ILE A 1 217 ? -46.550 -2.637 44.227 1.00 68.19 217 ILE A O 1
ATOM 1831 N N . VAL A 1 218 ? -45.732 -4.074 42.692 1.00 75.38 218 VAL A N 1
ATOM 1832 C CA . VAL A 1 218 ? -44.851 -4.818 43.611 1.00 75.38 218 VAL A CA 1
ATOM 1833 C C . VAL A 1 218 ? -43.802 -3.896 44.223 1.00 75.38 218 VAL A C 1
ATOM 1835 O O . VAL A 1 218 ? -43.530 -3.993 45.414 1.00 75.38 218 VAL A O 1
ATOM 1838 N N . LEU A 1 219 ? -43.255 -2.952 43.453 1.00 71.00 219 LEU A N 1
ATOM 1839 C CA . LEU A 1 219 ? -42.362 -1.936 44.003 1.00 71.00 219 LEU A CA 1
ATOM 1840 C C . LEU A 1 219 ? -43.089 -1.040 45.011 1.00 71.00 219 LEU A C 1
ATOM 1842 O O . LEU A 1 219 ? -42.600 -0.875 46.112 1.00 71.00 219 LEU A O 1
ATOM 1846 N N . LEU A 1 220 ? -44.260 -0.480 44.695 1.00 70.75 220 LEU A N 1
ATOM 1847 C CA . LEU A 1 220 ? -44.948 0.477 45.579 1.00 70.75 220 LEU A CA 1
ATOM 1848 C C . LEU A 1 220 ? -45.507 -0.121 46.880 1.00 70.75 220 LEU A C 1
ATOM 1850 O O . LEU A 1 220 ? -45.677 0.632 47.840 1.00 70.75 220 LEU A O 1
ATOM 1854 N N . TYR A 1 221 ? -45.823 -1.417 46.887 1.00 66.56 221 TYR A N 1
ATOM 1855 C CA . TYR A 1 221 ? -46.544 -2.086 47.976 1.00 66.56 221 TYR A CA 1
ATOM 1856 C C . TYR A 1 221 ? -45.826 -3.322 48.546 1.00 66.56 221 TYR A C 1
ATOM 1858 O O . TYR A 1 221 ? -46.316 -3.911 49.506 1.00 66.56 221 TYR A O 1
ATOM 1866 N N . GLY A 1 222 ? -44.683 -3.725 47.985 1.00 54.72 222 GLY A N 1
ATOM 1867 C CA . GLY A 1 222 ? -43.860 -4.812 48.512 1.00 54.72 222 GLY A CA 1
ATOM 1868 C C . GLY A 1 222 ? -43.157 -4.390 49.802 1.00 54.72 222 GLY A C 1
ATOM 1869 O O . GLY A 1 222 ? -42.368 -3.449 49.798 1.00 54.72 222 GLY A O 1
ATOM 1870 N N . SER A 1 223 ? -43.470 -5.076 50.900 1.00 46.44 223 SER A N 1
ATOM 1871 C CA . SER A 1 223 ? -42.937 -4.825 52.243 1.00 46.44 223 SER A CA 1
ATOM 1872 C C . SER A 1 223 ? -41.402 -4.908 52.290 1.00 46.44 223 SER A C 1
ATOM 1874 O O . SER A 1 223 ? -40.812 -5.842 51.742 1.00 46.44 223 SER A O 1
ATOM 1876 N N . GLU A 1 224 ? -40.747 -3.963 52.976 1.00 44.53 224 GLU A N 1
ATOM 1877 C CA . GLU A 1 224 ? -39.324 -4.031 53.345 1.00 44.53 224 GLU A CA 1
ATOM 1878 C C . GLU A 1 224 ? -39.102 -5.042 54.489 1.00 44.53 224 GLU A C 1
ATOM 1880 O O . GLU A 1 224 ? -38.594 -4.705 55.552 1.00 44.53 224 GLU A O 1
ATOM 1885 N N . GLU A 1 225 ? -39.471 -6.306 54.297 1.00 41.66 225 GLU A N 1
ATOM 1886 C CA . GLU A 1 225 ? -39.178 -7.378 55.257 1.00 41.66 225 GLU A CA 1
ATOM 1887 C C . GLU A 1 225 ? -38.072 -8.286 54.725 1.00 41.66 225 GLU A C 1
ATOM 1889 O O . GLU A 1 225 ? -38.276 -9.446 54.387 1.00 41.66 225 GLU A O 1
ATOM 1894 N N . SER A 1 226 ? -36.853 -7.756 54.649 1.00 41.22 226 SER A N 1
ATOM 1895 C CA . SER A 1 226 ? -35.660 -8.603 54.707 1.00 41.22 226 SER A CA 1
ATOM 1896 C C . SER A 1 226 ? -34.450 -7.768 55.114 1.00 41.22 226 SER A C 1
ATOM 1898 O O . SER A 1 226 ? -33.692 -7.330 54.252 1.00 41.22 226 SER A O 1
ATOM 1900 N N . LEU A 1 227 ? -34.313 -7.491 56.415 1.00 35.38 227 LEU A N 1
ATOM 1901 C CA . LEU A 1 227 ? -33.040 -7.310 57.142 1.00 35.38 227 LEU A CA 1
ATOM 1902 C C . LEU A 1 227 ? -33.313 -6.976 58.625 1.00 35.38 227 LEU A C 1
ATOM 1904 O O . LEU A 1 227 ? -32.757 -6.043 59.191 1.00 35.38 227 LEU A O 1
ATOM 1908 N N . ALA A 1 228 ? -34.167 -7.759 59.283 1.00 28.88 228 ALA A N 1
ATOM 1909 C CA . ALA A 1 228 ? -34.191 -7.816 60.739 1.00 28.88 228 ALA A CA 1
ATOM 1910 C C . ALA A 1 228 ? -34.356 -9.276 61.156 1.00 28.88 228 ALA A C 1
ATOM 1912 O O . ALA A 1 228 ? -35.417 -9.879 61.037 1.00 28.88 228 ALA A O 1
ATOM 1913 N N . SER A 1 229 ? -33.245 -9.855 61.596 1.00 36.12 229 SER A N 1
ATOM 1914 C CA . SER A 1 229 ? -33.231 -11.073 62.387 1.00 36.12 229 SER A CA 1
ATOM 1915 C C . SER A 1 229 ? -34.011 -10.820 63.679 1.00 36.12 229 SER A C 1
ATOM 1917 O O . SER A 1 229 ? -33.470 -10.226 64.607 1.00 36.12 229 SER A O 1
ATOM 1919 N N . SER A 1 230 ? -35.239 -11.315 63.768 1.00 27.73 230 SER A N 1
ATOM 1920 C CA . SER A 1 230 ? -35.783 -11.818 65.029 1.00 27.73 230 SER A CA 1
ATOM 1921 C C . SER A 1 230 ? -36.971 -12.719 64.739 1.00 27.73 230 SER A C 1
ATOM 1923 O O . SER A 1 230 ? -38.034 -12.267 64.324 1.00 27.73 230 SER A O 1
ATOM 1925 N N . SER A 1 231 ? -36.764 -14.009 64.970 1.00 39.03 231 SER A N 1
ATOM 1926 C CA . SER A 1 231 ? -37.811 -15.008 65.104 1.00 39.03 231 SER A CA 1
ATOM 1927 C C . SER A 1 231 ? -38.760 -14.612 66.235 1.00 39.03 231 SER A C 1
ATOM 1929 O O . SER A 1 231 ? -38.414 -14.795 67.401 1.00 39.03 231 SER A O 1
ATOM 1931 N N . VAL A 1 232 ? -39.945 -14.098 65.920 1.00 29.73 232 VAL A N 1
ATOM 1932 C CA . VAL A 1 232 ? -41.075 -14.149 66.851 1.00 29.73 232 VAL A CA 1
ATOM 1933 C C . VAL A 1 232 ? -42.345 -14.433 66.058 1.00 29.73 232 VAL A C 1
ATOM 1935 O O . VAL A 1 232 ? -42.918 -13.576 65.395 1.00 29.73 232 VAL A O 1
ATOM 1938 N N . ASP A 1 233 ? -42.686 -15.712 66.107 1.00 39.91 233 ASP A N 1
ATOM 1939 C CA . ASP A 1 233 ? -44.012 -16.313 66.060 1.00 39.91 233 ASP A CA 1
ATOM 1940 C C . ASP A 1 233 ? -45.192 -15.320 66.135 1.00 39.91 233 ASP A C 1
ATOM 1942 O O . ASP A 1 233 ? -45.417 -14.667 67.155 1.00 39.91 233 ASP A O 1
ATOM 1946 N N . SER A 1 234 ? -45.979 -15.224 65.061 1.00 31.36 234 SER A N 1
ATOM 1947 C CA . SER A 1 234 ? -47.380 -14.810 65.170 1.00 31.36 234 SER A CA 1
ATOM 1948 C C . SER A 1 234 ? -48.211 -15.438 64.051 1.00 31.36 234 SER A C 1
ATOM 1950 O O . SER A 1 234 ? -48.018 -15.220 62.855 1.00 31.36 234 SER A O 1
ATOM 1952 N N . SER A 1 235 ? -49.122 -16.293 64.489 1.00 31.22 235 SER A N 1
ATOM 1953 C CA . SER A 1 235 ? -50.087 -17.050 63.713 1.00 31.22 235 SER A CA 1
ATOM 1954 C C . SER A 1 235 ? -51.161 -16.136 63.120 1.00 31.22 235 SER A C 1
ATOM 1956 O O . SER A 1 235 ? -51.899 -15.454 63.829 1.00 31.22 235 SER A O 1
ATOM 1958 N N . TYR A 1 236 ? -51.292 -16.142 61.796 1.00 30.77 236 TYR A N 1
ATOM 1959 C CA . TYR A 1 236 ? -52.425 -15.524 61.110 1.00 30.77 236 TYR A CA 1
ATOM 1960 C C . TYR A 1 236 ? -53.616 -16.488 61.129 1.00 30.77 236 TYR A C 1
ATOM 1962 O O . TYR A 1 236 ? -53.612 -17.537 60.486 1.00 30.77 236 TYR A O 1
ATOM 1970 N N . ASN A 1 237 ? -54.649 -16.110 61.880 1.00 32.94 237 ASN A N 1
ATOM 1971 C CA . ASN A 1 237 ? -55.940 -16.789 61.915 1.00 32.94 237 ASN A CA 1
ATOM 1972 C C . ASN A 1 237 ? -56.781 -16.319 60.713 1.00 32.94 237 ASN A C 1
ATOM 1974 O O . ASN A 1 237 ? -57.278 -15.193 60.696 1.00 32.94 237 ASN A O 1
ATOM 1978 N N . LEU A 1 238 ? -56.921 -17.170 59.695 1.00 36.69 238 LEU A N 1
ATOM 1979 C CA . LEU A 1 238 ? -57.803 -16.948 58.545 1.00 36.69 238 LEU A CA 1
ATOM 1980 C C . LEU A 1 238 ? -59.230 -17.385 58.907 1.00 36.69 238 LEU A C 1
ATOM 1982 O O . LEU A 1 238 ? -59.525 -18.578 58.944 1.00 36.69 238 LEU A O 1
ATOM 1986 N N . SER A 1 239 ? -60.129 -16.433 59.158 1.00 32.41 239 SER A N 1
ATOM 1987 C CA . SER A 1 239 ? -61.566 -16.705 59.234 1.00 32.41 239 SER A CA 1
ATOM 1988 C C . SER A 1 239 ? -62.194 -16.589 57.841 1.00 32.41 239 SER A C 1
ATOM 1990 O O . SER A 1 239 ? -62.252 -15.519 57.239 1.00 32.41 239 SER A O 1
ATOM 1992 N N . TYR A 1 240 ? -62.680 -17.712 57.314 1.00 37.53 240 TYR A N 1
ATOM 1993 C CA . TYR A 1 240 ? -63.522 -17.729 56.121 1.00 37.53 240 TYR A CA 1
ATOM 1994 C C . TYR A 1 240 ? -64.966 -17.414 56.522 1.00 37.53 240 TYR A C 1
ATOM 1996 O O . TYR A 1 240 ? -65.601 -18.189 57.237 1.00 37.53 240 TYR A O 1
ATOM 2004 N N . ALA A 1 241 ? -65.502 -16.293 56.040 1.00 35.75 241 ALA A N 1
ATOM 2005 C CA . ALA A 1 241 ? -66.939 -16.061 56.038 1.00 35.75 241 ALA A CA 1
ATOM 2006 C C . ALA A 1 241 ? -67.556 -16.889 54.900 1.00 35.75 241 ALA A C 1
ATOM 2008 O O . ALA A 1 241 ? -67.387 -16.569 53.725 1.00 35.75 241 ALA A O 1
ATOM 2009 N N . SER A 1 242 ? -68.237 -17.981 55.252 1.00 35.25 242 SER A N 1
ATOM 2010 C CA . SER A 1 242 ? -69.089 -18.724 54.326 1.00 35.25 242 SER A CA 1
ATOM 2011 C C . SER A 1 242 ? -70.430 -17.997 54.196 1.00 35.25 242 SER A C 1
ATOM 2013 O O . SER A 1 242 ? -71.165 -17.833 55.167 1.00 35.25 242 SER A O 1
ATOM 2015 N N . SER A 1 243 ? -70.741 -17.513 52.996 1.00 36.50 243 SER A N 1
ATOM 2016 C CA . SER A 1 243 ? -72.063 -16.990 52.657 1.00 36.50 243 SER A CA 1
ATOM 2017 C C . SER A 1 243 ? -72.965 -18.148 52.228 1.00 36.50 243 SER A C 1
ATOM 2019 O O . SER A 1 243 ? -72.722 -18.757 51.187 1.00 36.50 243 SER A O 1
ATOM 2021 N N . LEU A 1 244 ? -73.986 -18.451 53.034 1.00 36.56 244 LEU A N 1
ATOM 2022 C CA . LEU A 1 244 ? -75.108 -19.308 52.649 1.00 36.56 244 LEU A CA 1
ATOM 2023 C C . LEU A 1 244 ? -76.042 -18.537 51.700 1.00 36.56 244 LEU A C 1
ATOM 2025 O O . LEU A 1 244 ? -76.508 -17.451 52.051 1.00 36.56 244 LEU A O 1
ATOM 2029 N N . SER A 1 245 ? -76.367 -19.143 50.559 1.00 34.28 245 SER A N 1
ATOM 2030 C CA . SER A 1 245 ? -77.650 -18.996 49.860 1.00 34.28 245 SER A CA 1
ATOM 2031 C C . SER A 1 245 ? -78.004 -20.328 49.223 1.00 34.28 245 SER A C 1
ATOM 2033 O O . SER A 1 245 ? -77.115 -20.839 48.502 1.00 34.28 245 SER A O 1
#

Organism: NCBI:txid1077284

Solvent-accessible surface area (backbone atoms only — not comparable to full-atom values): 14425 Å² total; per-residue (Å²): 98,29,66,71,57,49,54,48,45,41,50,53,45,61,68,47,40,64,60,54,49,50,47,36,49,75,39,50,73,64,35,37,71,74,40,46,69,58,47,61,59,36,50,35,43,40,56,16,38,54,72,29,35,74,38,79,91,29,73,51,26,72,78,36,81,68,63,72,81,67,41,74,74,61,53,66,80,65,42,57,64,66,63,52,55,74,45,44,92,81,36,74,52,60,59,54,51,51,50,42,58,51,54,18,35,54,34,56,41,46,42,64,64,54,50,52,54,53,49,57,51,45,46,71,78,39,75,86,57,73,74,79,73,47,56,63,69,70,66,34,92,84,38,99,66,52,36,82,36,56,78,68,51,61,60,54,54,48,52,47,51,50,48,52,46,42,51,68,68,43,47,57,56,50,52,50,51,52,49,51,52,52,52,52,49,48,43,46,73,75,36,76,64,24,58,52,52,51,45,51,49,38,57,54,46,58,74,76,40,96,77,75,55,68,72,47,51,48,59,75,69,54,76,92,82,84,88,73,97,69,97,71,92,79,85,84,83,83,82,79,84,81,84,89,129

pLDDT: mean 74.98, std 16.93, range [27.73, 95.25]

Secondary structure (DSSP, 8-state):
--HHHHHHHHHHHHHHHHHHHHHHHH-HHHHHHHHHHHHHHHHHHHHHHGGGGGSTTSHHHHH-S-GGGG-GGGTTTTS-HHHHHHHGGG-HHHHHHHHHHHHHHHSPP--HHHHHHHHHHHHHH-TTS-GGG--SSTTGGGSTT------THHHHHHHHHHHHHIIIIIHHHHHHHHHHHHHHHHHHHHSHHHHHHHHHHHHHHHHH-SS--HHHHHHHH----SS------------------

Mean predicted aligned error: 15.64 Å